Protein AF-A0A9Q0WJ00-F1 (afdb_monomer_lite)

Sequence (281 aa):
MWKLEAAERYDPWLVSTNNFAGRHVWKFDPDLGTPEERAEVEKAREKFSQSRSHVKGSSDVLKNVQSLNMIANWAEDPTQDAIKRHQATVPESLWVAEDGMKVKNWGSQLWDSVFVTQAIIASNLTDEYGSTLRIAFNFIKLSQIRKNPSGDFQSTYHKIYKGSWTVSVKDQGWQVSDCTAEALMMPADIVGDTIEMDQQLYEAVDFLLTLQSENGGFRYVECTASIIQALALFTHLHPEHRRKEIETSVAKATHYVENTQMADGSWYSVFPLTLNYVLKL

Structure (mmCIF, N/CA/C/O backbone):
data_AF-A0A9Q0WJ00-F1
#
_entry.id   AF-A0A9Q0WJ00-F1
#
loop_
_atom_site.group_PDB
_atom_site.id
_atom_site.type_symbol
_atom_site.label_atom_id
_atom_site.label_alt_id
_atom_site.label_comp_id
_atom_site.label_asym_id
_atom_site.label_entity_id
_atom_site.label_seq_id
_atom_site.pdbx_PDB_ins_code
_atom_site.Cartn_x
_atom_site.Cartn_y
_atom_site.Cartn_z
_atom_site.occupancy
_atom_site.B_iso_or_equiv
_atom_site.auth_seq_id
_atom_site.auth_comp_id
_atom_site.auth_asym_id
_atom_site.auth_atom_id
_atom_site.pdbx_PDB_model_num
ATOM 1 N N . MET A 1 1 ? 16.760 10.673 -27.844 1.00 79.38 1 MET A N 1
ATOM 2 C CA . MET A 1 1 ? 15.465 10.795 -27.133 1.00 79.38 1 MET A CA 1
ATOM 3 C C . MET A 1 1 ? 14.334 10.228 -27.992 1.00 79.38 1 MET A C 1
ATOM 5 O O . MET A 1 1 ? 14.553 9.973 -29.169 1.00 79.38 1 MET A O 1
ATOM 9 N N . TRP A 1 2 ? 13.155 9.950 -27.427 1.00 83.44 2 TRP A N 1
ATOM 10 C CA . TRP A 1 2 ? 12.033 9.376 -28.186 1.00 83.44 2 TRP A CA 1
ATOM 11 C C . TRP A 1 2 ? 11.129 10.478 -28.743 1.00 83.44 2 TRP A C 1
ATOM 13 O O . TRP A 1 2 ? 10.681 11.346 -28.000 1.00 83.44 2 TRP A O 1
ATOM 23 N N . LYS A 1 3 ? 10.842 10.421 -30.043 1.00 86.06 3 LYS A N 1
ATOM 24 C CA . LYS A 1 3 ? 9.912 11.306 -30.747 1.00 86.06 3 LYS A CA 1
ATOM 25 C C . LYS A 1 3 ? 8.620 10.556 -31.041 1.00 86.06 3 LYS A C 1
ATOM 27 O O . LYS A 1 3 ? 8.665 9.435 -31.548 1.00 86.06 3 LYS A O 1
ATOM 32 N N . LEU A 1 4 ? 7.479 11.171 -30.745 1.00 83.12 4 LEU A N 1
ATOM 33 C CA . LEU A 1 4 ? 6.183 10.638 -31.150 1.00 83.12 4 LEU A CA 1
ATOM 34 C C . LEU A 1 4 ? 5.949 10.968 -32.624 1.00 83.12 4 LEU A C 1
ATOM 36 O O . LEU A 1 4 ? 5.902 12.137 -32.999 1.00 83.12 4 LEU A O 1
ATOM 40 N N . GLU A 1 5 ? 5.784 9.947 -33.453 1.00 81.62 5 GLU A N 1
ATOM 41 C CA . GLU A 1 5 ? 5.409 10.105 -34.853 1.00 81.62 5 GLU A CA 1
ATOM 42 C C . GLU A 1 5 ? 4.027 9.500 -35.080 1.00 81.62 5 GLU A C 1
ATOM 44 O O . GLU A 1 5 ? 3.763 8.346 -34.730 1.00 81.62 5 GLU A O 1
ATOM 49 N N . ALA A 1 6 ? 3.121 10.286 -35.657 1.00 77.19 6 ALA A N 1
ATOM 50 C CA . ALA A 1 6 ? 1.877 9.746 -36.181 1.00 77.19 6 ALA A CA 1
ATOM 51 C C . ALA A 1 6 ? 2.204 8.902 -37.419 1.00 77.19 6 ALA A C 1
ATOM 53 O O . ALA A 1 6 ? 2.985 9.324 -38.270 1.00 77.19 6 ALA A O 1
ATOM 54 N N . ALA A 1 7 ? 1.647 7.694 -37.504 1.00 66.19 7 ALA A N 1
ATOM 55 C CA . ALA A 1 7 ? 1.872 6.830 -38.653 1.00 66.19 7 ALA A CA 1
ATOM 56 C C . ALA A 1 7 ? 1.326 7.491 -39.931 1.00 66.19 7 ALA A C 1
ATOM 58 O O . ALA A 1 7 ? 0.139 7.814 -40.015 1.00 66.19 7 ALA A O 1
ATOM 59 N N . GLU A 1 8 ? 2.186 7.667 -40.933 1.00 64.75 8 GLU A N 1
ATOM 60 C CA . GLU A 1 8 ? 1.782 8.084 -42.276 1.00 64.75 8 GLU A CA 1
ATOM 61 C C . GLU A 1 8 ? 1.466 6.862 -43.153 1.00 64.75 8 GLU A C 1
ATOM 63 O O . GLU A 1 8 ? 1.905 5.743 -42.893 1.00 64.75 8 GLU A O 1
ATOM 68 N N . ARG A 1 9 ? 0.651 7.072 -44.190 1.00 59.19 9 ARG A N 1
ATOM 69 C CA . ARG A 1 9 ? -0.106 6.043 -44.932 1.00 59.19 9 ARG A CA 1
ATOM 70 C C . ARG A 1 9 ? 0.716 5.052 -45.781 1.00 59.19 9 ARG A C 1
ATOM 72 O O . ARG A 1 9 ? 0.119 4.373 -46.610 1.00 59.19 9 ARG A O 1
ATOM 79 N N . TYR A 1 10 ? 2.040 4.977 -45.650 1.00 57.25 10 TYR A N 1
ATOM 80 C CA . TYR A 1 10 ? 2.882 4.314 -46.653 1.00 57.25 10 TYR A CA 1
ATOM 81 C C . TYR A 1 10 ? 3.869 3.298 -46.060 1.00 57.25 10 TYR A C 1
ATOM 83 O O . TYR A 1 10 ? 5.040 3.590 -45.846 1.00 57.25 10 TYR A O 1
ATOM 91 N N . ASP A 1 11 ? 3.384 2.071 -45.853 1.00 65.50 11 ASP A N 1
ATOM 92 C CA . ASP A 1 11 ? 4.209 0.860 -45.779 1.00 65.50 11 ASP A CA 1
ATOM 93 C C . ASP A 1 11 ? 3.487 -0.268 -46.552 1.00 65.50 11 ASP A C 1
ATOM 95 O O . ASP A 1 11 ? 2.317 -0.533 -46.258 1.00 65.50 11 ASP A O 1
ATOM 99 N N . PRO A 1 12 ? 4.129 -0.925 -47.539 1.00 69.31 12 PRO A N 1
ATOM 100 C CA . PRO A 1 12 ? 3.495 -1.954 -48.372 1.00 69.31 12 PRO A CA 1
ATOM 101 C C . PRO A 1 12 ? 3.000 -3.191 -47.609 1.00 69.31 12 PRO A C 1
ATOM 103 O O . PRO A 1 12 ? 2.203 -3.956 -48.149 1.00 69.31 12 PRO A O 1
ATOM 106 N N . TRP A 1 13 ? 3.475 -3.406 -46.380 1.00 70.81 13 TRP A N 1
ATOM 107 C CA . TRP A 1 13 ? 3.188 -4.588 -45.567 1.00 70.81 13 TRP A CA 1
ATOM 108 C C . TRP A 1 13 ? 2.230 -4.308 -44.405 1.00 70.81 13 TRP A C 1
ATOM 110 O O . TRP A 1 13 ? 1.894 -5.221 -43.649 1.00 70.81 13 TRP A O 1
ATOM 120 N N . LEU A 1 14 ? 1.764 -3.066 -44.250 1.00 65.31 14 LEU A N 1
ATOM 121 C CA . LEU A 1 14 ? 0.822 -2.686 -43.203 1.00 65.31 14 LEU A CA 1
ATOM 122 C C . LEU A 1 14 ? -0.601 -2.560 -43.768 1.00 65.31 14 LEU A C 1
ATOM 124 O O . LEU A 1 14 ? -0.868 -1.746 -44.648 1.00 65.31 14 LEU A O 1
ATOM 128 N N . VAL A 1 15 ? -1.557 -3.285 -43.169 1.00 67.00 15 VAL A N 1
ATOM 129 C CA . VAL A 1 15 ? -3.006 -3.139 -43.426 1.00 67.00 15 VAL A CA 1
ATOM 130 C C . VAL A 1 15 ? -3.744 -2.844 -42.112 1.00 67.00 15 VAL A C 1
ATOM 132 O O . VAL A 1 15 ? -3.467 -3.468 -41.090 1.00 67.00 15 VAL A O 1
ATOM 135 N N . SER A 1 16 ? -4.676 -1.886 -42.117 1.00 70.94 16 SER A N 1
ATOM 136 C CA . SER A 1 16 ? -5.565 -1.580 -40.983 1.00 70.94 16 SER A CA 1
ATOM 137 C C . SER A 1 16 ? -6.980 -1.263 -41.470 1.00 70.94 16 SER A C 1
ATOM 139 O O . SER A 1 16 ? -7.155 -0.611 -42.498 1.00 70.94 16 SER A O 1
ATOM 141 N N . THR A 1 17 ? -7.991 -1.660 -40.694 1.00 75.31 17 THR A N 1
ATOM 142 C CA . THR A 1 17 ? -9.414 -1.383 -40.955 1.00 75.31 17 THR A CA 1
ATOM 143 C C . THR A 1 17 ? -9.801 0.085 -40.761 1.00 75.31 17 THR A C 1
ATOM 145 O O . THR A 1 17 ? -10.827 0.512 -41.282 1.00 75.31 17 THR A O 1
ATOM 148 N N . ASN A 1 18 ? -8.987 0.872 -40.050 1.00 74.50 18 ASN A N 1
ATOM 149 C CA . ASN A 1 18 ? -9.232 2.295 -39.784 1.00 74.50 18 ASN A CA 1
ATOM 150 C C . ASN A 1 18 ? -8.204 3.228 -40.452 1.00 74.50 18 ASN A C 1
ATOM 152 O O . ASN A 1 18 ? -8.036 4.371 -40.027 1.00 74.50 18 ASN A O 1
ATOM 156 N N . ASN A 1 19 ? -7.486 2.737 -41.469 1.00 66.94 19 ASN A N 1
ATOM 157 C CA . ASN A 1 19 ? -6.453 3.491 -42.187 1.00 66.94 19 ASN A CA 1
ATOM 158 C C . ASN A 1 19 ? -5.359 4.074 -41.264 1.00 66.94 19 ASN A C 1
ATOM 160 O O . ASN A 1 19 ? -4.880 5.187 -41.474 1.00 66.94 19 ASN A O 1
ATOM 164 N N . PHE A 1 20 ? -5.011 3.331 -40.206 1.00 69.44 20 PHE A N 1
ATOM 165 C CA . PHE A 1 20 ? -4.034 3.704 -39.170 1.00 69.44 20 PHE A CA 1
ATOM 166 C C . PHE A 1 20 ? -4.360 4.991 -38.399 1.00 69.44 20 PHE A C 1
ATOM 168 O O . PHE A 1 20 ? -3.494 5.519 -37.699 1.00 69.44 20 PHE A O 1
ATOM 175 N N . ALA A 1 21 ? -5.603 5.476 -38.471 1.00 63.53 21 ALA A N 1
ATOM 176 C CA . ALA A 1 21 ? -6.042 6.627 -37.696 1.00 63.53 21 ALA A CA 1
ATOM 177 C C . ALA A 1 21 ? -5.812 6.377 -36.193 1.00 63.53 21 ALA A C 1
ATOM 179 O O . ALA A 1 21 ? -6.256 5.367 -35.642 1.00 63.53 21 ALA A O 1
ATOM 180 N N . GLY A 1 22 ? -5.079 7.288 -35.544 1.00 65.19 22 GLY A N 1
ATOM 181 C CA . GLY A 1 22 ? -4.729 7.214 -34.121 1.00 65.19 22 GLY A CA 1
ATOM 182 C C . GLY A 1 22 ? -3.505 6.354 -33.779 1.00 65.19 22 GLY A C 1
ATOM 183 O O . GLY A 1 22 ? -3.154 6.253 -32.603 1.00 65.19 22 GLY A O 1
ATOM 184 N N . ARG A 1 23 ? -2.828 5.744 -34.764 1.00 71.56 23 ARG A N 1
ATOM 185 C CA . ARG A 1 23 ? -1.601 4.979 -34.510 1.00 71.56 23 ARG A CA 1
ATOM 186 C C . ARG A 1 23 ? -0.413 5.928 -34.369 1.00 71.56 23 ARG A C 1
ATOM 188 O O . ARG A 1 23 ? 0.057 6.498 -35.350 1.00 71.56 23 ARG A O 1
ATOM 195 N N . HIS A 1 24 ? 0.093 6.049 -33.149 1.00 80.94 24 HIS A N 1
ATOM 196 C CA . HIS A 1 24 ? 1.334 6.756 -32.863 1.00 80.94 24 HIS A CA 1
ATOM 197 C C . HIS A 1 24 ? 2.457 5.757 -32.586 1.00 80.94 24 HIS A C 1
ATOM 199 O O . HIS A 1 24 ? 2.253 4.757 -31.896 1.00 80.94 24 HIS A O 1
ATOM 205 N N . VAL A 1 25 ? 3.640 6.021 -33.132 1.00 78.50 25 VAL A N 1
ATOM 206 C CA . VAL A 1 25 ? 4.844 5.219 -32.924 1.00 78.50 25 VAL A CA 1
ATOM 207 C C . VAL A 1 25 ? 5.909 6.120 -32.322 1.00 78.50 25 VAL A C 1
ATOM 209 O O . VAL A 1 25 ? 6.187 7.198 -32.839 1.00 78.50 25 VAL A O 1
ATOM 212 N N . TRP A 1 26 ? 6.516 5.681 -31.226 1.00 80.06 26 TRP A N 1
ATOM 213 C CA . TRP A 1 26 ? 7.699 6.337 -30.686 1.00 80.06 26 TRP A CA 1
ATOM 214 C C . TRP A 1 26 ? 8.924 5.874 -31.478 1.00 80.06 26 TRP A C 1
ATOM 216 O O . TRP A 1 26 ? 9.213 4.678 -31.513 1.00 80.06 26 TRP A O 1
ATOM 226 N N . LYS A 1 27 ? 9.649 6.803 -32.107 1.00 83.56 27 LYS A N 1
ATOM 227 C CA . LYS A 1 27 ? 10.945 6.531 -32.745 1.00 83.56 27 LYS A CA 1
ATOM 228 C C . LYS A 1 27 ? 12.070 7.125 -31.916 1.00 83.56 27 LYS A C 1
ATOM 230 O O . LYS A 1 27 ? 11.970 8.259 -31.451 1.00 83.56 27 LYS A O 1
ATOM 235 N N . PHE A 1 28 ? 13.129 6.352 -31.712 1.00 85.19 28 PHE A N 1
ATOM 236 C CA . PHE A 1 28 ? 14.324 6.853 -31.051 1.00 85.19 28 PHE A CA 1
ATOM 237 C C . PHE A 1 28 ? 15.159 7.658 -32.047 1.00 85.19 28 PHE A C 1
ATOM 239 O O . PHE A 1 28 ? 15.505 7.153 -33.111 1.00 85.19 28 PHE A O 1
ATOM 246 N N . ASP A 1 29 ? 15.485 8.891 -31.679 1.00 87.38 29 ASP A N 1
ATOM 247 C CA . ASP A 1 29 ? 16.364 9.788 -32.422 1.00 87.38 29 ASP A CA 1
ATOM 248 C C . ASP A 1 29 ? 17.482 10.257 -31.469 1.00 87.38 29 ASP A C 1
ATOM 250 O O . ASP A 1 29 ? 17.184 10.915 -30.462 1.00 87.38 29 ASP A O 1
ATOM 254 N N . PRO A 1 30 ? 18.752 9.874 -31.702 1.00 87.06 30 PRO A N 1
ATOM 255 C CA . PRO A 1 30 ? 19.861 10.210 -30.809 1.00 87.06 30 PRO A CA 1
ATOM 256 C C . PRO A 1 30 ? 20.153 11.717 -30.746 1.00 87.06 30 PRO A C 1
ATOM 258 O O . PRO A 1 30 ? 20.627 12.182 -29.710 1.00 87.06 30 PRO A O 1
ATOM 261 N N . ASP A 1 31 ? 19.808 12.473 -31.790 1.00 89.50 31 ASP A N 1
ATOM 262 C CA . ASP A 1 31 ? 20.130 13.897 -31.936 1.00 89.50 31 ASP A CA 1
ATOM 263 C C . ASP A 1 31 ? 18.963 14.816 -31.547 1.00 89.50 31 ASP A C 1
ATOM 265 O O . ASP A 1 31 ? 19.097 16.041 -31.527 1.00 89.50 31 ASP A O 1
ATOM 269 N N . LEU A 1 32 ? 17.818 14.234 -31.187 1.00 88.75 32 LEU A N 1
ATOM 270 C CA . LEU A 1 32 ? 16.634 14.970 -30.756 1.00 88.75 32 LEU A CA 1
ATOM 271 C C . LEU A 1 32 ? 16.913 15.816 -29.500 1.00 88.75 32 LEU A C 1
ATOM 273 O O . LEU A 1 32 ? 17.621 15.368 -28.593 1.00 88.75 32 LEU A O 1
ATOM 277 N N . GLY A 1 33 ? 16.312 17.012 -29.454 1.00 88.75 33 GLY A N 1
ATOM 278 C CA . GLY A 1 33 ? 16.358 17.996 -28.358 1.00 88.75 33 GLY A CA 1
ATOM 279 C C . GLY A 1 33 ? 17.640 18.824 -28.267 1.00 88.75 33 GLY A C 1
ATOM 280 O O . GLY A 1 33 ? 18.468 18.820 -29.181 1.00 88.75 33 GLY A O 1
ATOM 281 N N . THR A 1 34 ? 17.803 19.575 -27.180 1.00 93.00 34 THR A N 1
ATOM 282 C CA . THR A 1 34 ? 19.016 20.374 -26.942 1.00 93.00 34 THR A CA 1
ATOM 283 C C . THR A 1 34 ? 20.132 19.529 -26.308 1.00 93.00 34 THR A C 1
ATOM 285 O O . THR A 1 34 ? 19.866 18.462 -25.742 1.00 93.00 34 THR A O 1
ATOM 288 N N . PRO A 1 35 ? 21.408 19.955 -26.397 1.00 93.25 35 PRO A N 1
ATOM 289 C CA . PRO A 1 35 ? 22.502 19.300 -25.679 1.00 93.25 35 PRO A CA 1
ATOM 290 C C . PRO A 1 35 ? 22.243 19.172 -24.172 1.00 93.25 35 PRO A C 1
ATOM 292 O O . PRO A 1 35 ? 22.590 18.151 -23.581 1.00 93.25 35 PRO A O 1
ATOM 295 N N . GLU A 1 36 ? 21.604 20.173 -23.567 1.00 92.69 36 GLU A N 1
ATOM 296 C CA . GLU A 1 36 ? 21.242 20.188 -22.150 1.00 92.69 36 GLU A CA 1
ATOM 297 C C . GLU A 1 36 ? 20.196 19.113 -21.830 1.00 92.69 36 GLU A C 1
ATOM 299 O O . GLU A 1 36 ? 20.416 18.310 -20.927 1.00 92.69 36 GLU A O 1
ATOM 304 N N . GLU A 1 37 ? 19.113 19.019 -22.610 1.00 89.38 37 GLU A N 1
ATOM 305 C CA . GLU A 1 37 ? 18.076 17.990 -22.426 1.00 89.38 37 GLU A CA 1
ATOM 306 C C . GLU A 1 37 ? 18.651 16.574 -22.574 1.00 89.38 37 GLU A C 1
ATOM 308 O O . GLU A 1 37 ? 18.342 15.672 -21.791 1.00 89.38 37 GLU A O 1
ATOM 313 N N . ARG A 1 38 ? 19.545 16.366 -23.551 1.00 89.81 38 ARG A N 1
ATOM 314 C CA . ARG A 1 38 ? 20.243 15.082 -23.711 1.00 89.81 38 ARG A CA 1
ATOM 315 C C . ARG A 1 38 ? 21.137 14.766 -22.516 1.00 89.81 38 ARG A C 1
ATOM 317 O O . ARG A 1 38 ? 21.148 13.622 -22.067 1.00 89.81 38 ARG A O 1
ATOM 324 N N . ALA A 1 39 ? 21.855 15.755 -21.985 1.00 90.50 39 ALA A N 1
ATOM 325 C CA . ALA A 1 39 ? 22.681 15.575 -20.795 1.00 90.50 39 ALA A CA 1
ATOM 326 C C . ALA A 1 39 ? 21.835 15.227 -19.557 1.00 90.50 39 ALA A C 1
ATOM 328 O O . ALA A 1 39 ? 22.247 14.394 -18.750 1.00 90.50 39 ALA A O 1
ATOM 329 N N . GLU A 1 40 ? 20.637 15.801 -19.417 1.00 89.69 40 GLU A N 1
ATOM 330 C CA . GLU A 1 40 ? 19.703 15.445 -18.344 1.00 89.69 40 GLU A CA 1
ATOM 331 C C . GLU A 1 40 ? 19.181 14.010 -18.468 1.00 89.69 40 GLU A C 1
ATOM 333 O O . GLU A 1 40 ? 19.154 13.281 -17.471 1.00 89.69 40 GLU A O 1
ATOM 338 N N . VAL A 1 41 ? 18.818 13.573 -19.680 1.00 86.62 41 VAL A N 1
ATOM 339 C CA . VAL A 1 41 ? 18.412 12.182 -19.939 1.00 86.62 41 VAL A CA 1
ATOM 340 C C . VAL A 1 41 ? 19.540 11.215 -19.597 1.00 86.62 41 VAL A C 1
ATOM 342 O O . VAL A 1 41 ? 19.294 10.203 -18.938 1.00 86.62 41 VAL A O 1
ATOM 345 N N . GLU A 1 42 ? 20.774 11.533 -19.979 1.00 88.50 42 GLU A N 1
ATOM 346 C CA . GLU A 1 42 ? 21.904 10.641 -19.731 1.00 88.50 42 GLU A CA 1
ATOM 347 C C . GLU A 1 42 ? 22.284 10.585 -18.257 1.00 88.50 42 GLU A C 1
ATOM 349 O O . GLU A 1 42 ? 22.456 9.497 -17.708 1.00 88.50 42 GLU A O 1
ATOM 354 N N . LYS A 1 43 ? 22.219 11.722 -17.560 1.00 89.38 43 LYS A N 1
ATOM 355 C CA . LYS A 1 43 ? 22.316 11.767 -16.099 1.00 89.38 43 LYS A CA 1
ATOM 356 C C . LYS A 1 43 ? 21.232 10.919 -15.425 1.00 89.38 43 LYS A C 1
ATOM 358 O O . LYS A 1 43 ? 21.510 10.230 -14.442 1.00 89.38 43 LYS A O 1
ATOM 363 N N . ALA A 1 44 ? 19.995 10.945 -15.926 1.00 84.44 44 ALA A N 1
ATOM 364 C CA . ALA A 1 44 ? 18.912 10.117 -15.397 1.00 84.44 44 ALA A CA 1
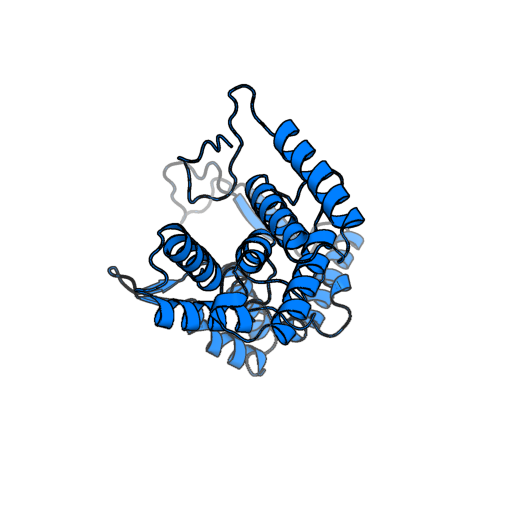ATOM 365 C C . ALA A 1 44 ? 19.153 8.617 -15.649 1.00 84.44 44 ALA A C 1
ATOM 367 O O . ALA A 1 44 ? 18.918 7.805 -14.750 1.00 84.44 44 ALA A O 1
ATOM 368 N N . ARG A 1 45 ? 19.664 8.243 -16.832 1.00 82.81 45 ARG A N 1
ATOM 369 C CA . ARG A 1 45 ? 20.023 6.854 -17.169 1.00 82.81 45 ARG A CA 1
ATOM 370 C C . ARG A 1 45 ? 21.176 6.341 -16.317 1.00 82.81 45 ARG A C 1
ATOM 372 O O . ARG A 1 45 ? 21.058 5.254 -15.761 1.00 82.81 45 ARG A O 1
ATOM 379 N N . GLU A 1 46 ? 22.242 7.121 -16.153 1.00 85.75 46 GLU A N 1
ATOM 380 C CA . GLU A 1 46 ? 23.372 6.778 -15.283 1.00 85.75 46 GLU A CA 1
ATOM 381 C C . GLU A 1 46 ? 22.916 6.582 -13.838 1.00 85.75 46 GLU A C 1
ATOM 383 O O . GLU A 1 46 ? 23.224 5.562 -13.218 1.00 85.75 46 GLU A O 1
ATOM 388 N N . LYS A 1 47 ? 22.107 7.513 -13.319 1.00 82.50 47 LYS A N 1
ATOM 389 C CA . LYS A 1 47 ? 21.546 7.419 -11.970 1.00 82.50 47 LYS A CA 1
ATOM 390 C C . LYS A 1 47 ? 20.692 6.165 -11.795 1.00 82.50 47 LYS A C 1
ATOM 392 O O . LYS A 1 47 ? 20.817 5.489 -10.773 1.00 82.50 47 LYS A O 1
ATOM 397 N N . PHE A 1 48 ? 19.849 5.834 -12.775 1.00 78.62 48 PHE A N 1
ATOM 398 C CA . PHE A 1 48 ? 19.074 4.593 -12.767 1.00 78.62 48 PHE A CA 1
ATOM 399 C C . PHE A 1 48 ? 19.990 3.362 -12.765 1.00 78.62 48 PHE A C 1
ATOM 401 O O . PHE A 1 48 ? 19.833 2.502 -11.902 1.00 78.62 48 PHE A O 1
ATOM 408 N N . SER A 1 49 ? 20.977 3.293 -13.663 1.00 79.06 49 SER A N 1
ATOM 409 C CA . SER A 1 49 ? 21.923 2.172 -13.751 1.00 79.06 49 SER A CA 1
ATOM 410 C C . SER A 1 49 ? 22.719 1.959 -12.463 1.00 79.06 49 SER A C 1
ATOM 412 O O . SER A 1 49 ? 22.867 0.823 -12.026 1.00 79.06 49 SER A O 1
ATOM 414 N N . GLN A 1 50 ? 23.155 3.036 -11.806 1.00 80.31 50 GLN A N 1
ATOM 415 C CA . GLN A 1 50 ? 23.855 2.959 -10.522 1.00 80.31 50 GLN A CA 1
ATOM 416 C C . GLN A 1 50 ? 22.926 2.551 -9.370 1.00 80.31 50 GLN A C 1
ATOM 418 O O . GLN A 1 50 ? 23.337 1.821 -8.475 1.00 80.31 50 GLN A O 1
ATOM 423 N N . SER A 1 51 ? 21.667 3.001 -9.376 1.00 72.38 51 SER A N 1
ATOM 424 C CA . SER A 1 51 ? 20.751 2.815 -8.239 1.00 72.38 51 SER A CA 1
ATOM 425 C C . SER A 1 51 ? 19.957 1.506 -8.289 1.00 72.38 51 SER A C 1
ATOM 427 O O . SER A 1 51 ? 19.564 0.988 -7.241 1.00 72.38 51 SER A O 1
ATOM 429 N N . ARG A 1 52 ? 19.712 0.949 -9.484 1.00 71.25 52 ARG A N 1
ATOM 430 C CA . ARG A 1 52 ? 18.793 -0.191 -9.693 1.00 71.25 52 ARG A CA 1
ATOM 431 C C . ARG A 1 52 ? 19.231 -1.501 -9.030 1.00 71.25 52 ARG A C 1
ATOM 433 O O . ARG A 1 52 ? 18.413 -2.402 -8.888 1.00 71.25 52 ARG A O 1
ATOM 440 N N . SER A 1 53 ? 20.504 -1.624 -8.651 1.00 66.25 53 SER A N 1
ATOM 441 C CA . SER A 1 53 ? 21.055 -2.780 -7.928 1.00 66.25 53 SER A CA 1
ATOM 442 C C . SER A 1 53 ? 20.973 -2.630 -6.401 1.00 66.25 53 SER A C 1
ATOM 444 O O . SER A 1 53 ? 20.964 -3.634 -5.686 1.00 66.25 53 SER A O 1
ATOM 446 N N . HIS A 1 54 ? 20.908 -1.390 -5.902 1.00 61.84 54 HIS A N 1
ATOM 447 C CA . HIS A 1 54 ? 20.862 -1.049 -4.475 1.00 61.84 54 HIS A CA 1
ATOM 448 C C . HIS A 1 54 ? 19.437 -0.894 -3.948 1.00 61.84 54 HIS A C 1
ATOM 450 O O . HIS A 1 54 ? 19.169 -1.155 -2.775 1.00 61.84 54 HIS A O 1
ATOM 456 N N . VAL A 1 55 ? 18.514 -0.498 -4.818 1.00 59.38 55 VAL A N 1
ATOM 457 C CA . VAL A 1 55 ? 17.083 -0.532 -4.544 1.00 59.38 55 VAL A CA 1
ATOM 458 C C . VAL A 1 55 ? 16.574 -1.889 -5.010 1.00 59.38 55 VAL A C 1
ATOM 460 O O . VAL A 1 55 ? 16.708 -2.217 -6.188 1.00 59.38 55 VAL A O 1
ATOM 463 N N . LYS A 1 56 ? 15.994 -2.694 -4.105 1.00 54.38 56 LYS A N 1
ATOM 464 C CA . LYS A 1 56 ? 15.264 -3.898 -4.527 1.00 54.38 56 LYS A CA 1
ATOM 465 C C . LYS A 1 56 ? 14.224 -3.451 -5.554 1.00 54.38 56 LYS A C 1
ATOM 467 O O . LYS A 1 56 ? 13.328 -2.680 -5.215 1.00 54.38 56 LYS A O 1
ATOM 472 N N . GLY A 1 57 ? 14.355 -3.911 -6.797 1.00 51.47 57 GLY A N 1
ATOM 473 C CA . GLY A 1 57 ? 13.264 -3.800 -7.753 1.00 51.47 57 GLY A CA 1
ATOM 474 C C . GLY A 1 57 ? 12.056 -4.456 -7.106 1.00 51.47 57 GLY A C 1
ATOM 475 O O . GLY A 1 57 ? 12.139 -5.619 -6.719 1.00 51.47 57 GLY A O 1
ATOM 476 N N . SER A 1 58 ? 10.987 -3.691 -6.906 1.00 48.59 58 SER A N 1
ATOM 477 C CA . SER A 1 58 ? 9.739 -4.253 -6.411 1.00 48.59 58 SER A CA 1
ATOM 478 C C . SER A 1 58 ? 9.373 -5.447 -7.288 1.00 48.59 58 SER A C 1
ATOM 480 O O . SER A 1 58 ? 9.391 -5.320 -8.516 1.00 48.59 58 SER A O 1
ATOM 482 N N . SER A 1 59 ? 9.044 -6.581 -6.669 1.00 43.34 59 SER A N 1
ATOM 483 C CA . SER A 1 59 ? 8.515 -7.760 -7.366 1.00 43.34 59 SER A CA 1
ATOM 484 C C . SER A 1 59 ? 7.273 -7.439 -8.207 1.00 43.34 59 SER A C 1
ATOM 486 O O . SER A 1 59 ? 6.935 -8.214 -9.090 1.00 43.34 59 SER A O 1
ATOM 488 N N . ASP A 1 60 ? 6.624 -6.288 -7.975 1.00 46.03 60 ASP A N 1
ATOM 489 C CA . ASP A 1 60 ? 5.349 -5.911 -8.589 1.00 46.03 60 ASP A CA 1
ATOM 490 C C . ASP A 1 60 ? 5.271 -4.438 -9.053 1.00 46.03 60 ASP A C 1
ATOM 492 O O . ASP A 1 60 ? 4.171 -3.941 -9.309 1.00 46.03 60 ASP A O 1
ATOM 496 N N . VAL A 1 61 ? 6.379 -3.689 -9.197 1.00 47.12 61 VAL A N 1
ATOM 497 C CA . VAL A 1 61 ? 6.286 -2.434 -9.978 1.00 47.12 61 VAL A CA 1
ATOM 498 C C . VAL A 1 61 ? 5.977 -2.876 -11.399 1.00 47.12 61 VAL A C 1
ATOM 500 O O . VAL A 1 61 ? 6.870 -3.431 -12.035 1.00 47.12 61 VAL A O 1
ATOM 503 N N . LEU A 1 62 ? 4.707 -2.678 -11.808 1.00 53.91 62 LEU A N 1
ATOM 504 C CA . LEU A 1 62 ? 4.084 -2.977 -13.107 1.00 53.91 62 LEU A CA 1
ATOM 505 C C . LEU A 1 62 ? 4.862 -4.058 -13.846 1.00 53.91 62 LEU A C 1
ATOM 507 O O . LEU A 1 62 ? 5.867 -3.673 -14.406 1.00 53.91 62 LEU A O 1
ATOM 511 N N . LYS A 1 63 ? 4.436 -5.327 -13.933 1.00 55.88 63 LYS A N 1
ATOM 512 C CA . LYS A 1 63 ? 5.017 -6.394 -14.804 1.00 55.88 63 LYS A CA 1
ATOM 513 C C . LYS A 1 63 ? 6.036 -5.920 -15.870 1.00 55.88 63 LYS A C 1
ATOM 515 O O . LYS A 1 63 ? 7.137 -6.458 -15.985 1.00 55.88 63 LYS A O 1
ATOM 520 N N . ASN A 1 64 ? 5.649 -4.917 -16.662 1.00 56.91 64 ASN A N 1
ATOM 521 C CA . ASN A 1 64 ? 6.483 -4.150 -17.587 1.00 56.91 64 ASN A CA 1
ATOM 522 C C . ASN A 1 64 ? 7.816 -3.633 -17.006 1.00 56.91 64 ASN A C 1
ATOM 524 O O . ASN A 1 64 ? 8.846 -3.923 -17.585 1.00 56.91 64 ASN A O 1
ATOM 528 N N . VAL A 1 65 ? 7.857 -2.900 -15.896 1.00 67.50 65 VAL A N 1
ATOM 529 C CA . VAL A 1 65 ? 9.083 -2.388 -15.268 1.00 67.50 65 VAL A CA 1
ATOM 530 C C . VAL A 1 65 ? 9.965 -3.513 -14.732 1.00 67.50 65 VAL A C 1
ATOM 532 O O . VAL A 1 65 ? 11.165 -3.459 -14.972 1.00 67.50 65 VAL A O 1
ATOM 535 N N . GLN A 1 66 ? 9.428 -4.555 -14.085 1.00 71.75 66 GLN A N 1
ATOM 536 C CA . GLN A 1 66 ? 10.252 -5.702 -13.661 1.00 71.75 66 GLN A CA 1
ATOM 537 C C . GLN A 1 66 ? 10.864 -6.430 -14.869 1.00 71.75 66 GLN A C 1
ATOM 539 O O . GLN A 1 66 ? 12.064 -6.708 -14.884 1.00 71.75 66 GLN A O 1
ATOM 544 N N . SER A 1 67 ? 10.063 -6.680 -15.909 1.00 78.12 67 SER A N 1
ATOM 545 C CA . SER A 1 67 ? 10.524 -7.322 -17.148 1.00 78.12 67 SER A CA 1
ATOM 546 C C . SER A 1 67 ? 11.543 -6.452 -17.890 1.00 78.12 67 SER A C 1
ATOM 548 O O . SER A 1 67 ? 12.573 -6.950 -18.335 1.00 78.12 67 SER A O 1
ATOM 550 N N . LEU A 1 68 ? 11.297 -5.142 -17.985 1.00 82.56 68 LEU A N 1
ATOM 551 C CA . LEU A 1 68 ? 12.214 -4.177 -18.592 1.00 82.56 68 LEU A CA 1
ATOM 552 C C . LEU A 1 68 ? 13.503 -4.044 -17.783 1.00 82.56 68 LEU A C 1
ATOM 554 O O . LEU A 1 68 ? 14.564 -3.940 -18.381 1.00 82.56 68 LEU A O 1
ATOM 558 N N . ASN A 1 69 ? 13.442 -4.092 -16.450 1.00 82.12 69 ASN A N 1
ATOM 559 C CA . ASN A 1 69 ? 14.628 -4.071 -15.597 1.00 82.12 69 ASN A CA 1
ATOM 560 C C . ASN A 1 69 ? 15.451 -5.354 -15.778 1.00 82.12 69 ASN A C 1
ATOM 562 O O . ASN A 1 69 ? 16.668 -5.285 -15.921 1.00 82.12 69 ASN A O 1
ATOM 566 N N . MET A 1 70 ? 14.803 -6.520 -15.869 1.00 85.50 70 MET A N 1
ATOM 567 C CA . MET A 1 70 ? 15.484 -7.773 -16.204 1.00 85.50 70 MET A CA 1
ATOM 568 C C . MET A 1 70 ? 16.180 -7.682 -17.572 1.00 85.50 70 MET A C 1
ATOM 570 O O . MET A 1 70 ? 17.355 -8.026 -17.676 1.00 85.50 70 MET A O 1
ATOM 574 N N . ILE A 1 71 ? 15.494 -7.166 -18.600 1.00 87.88 71 ILE A N 1
ATOM 575 C CA . ILE A 1 71 ? 16.065 -6.964 -19.943 1.00 87.88 71 ILE A CA 1
ATOM 576 C C . ILE A 1 71 ? 17.208 -5.941 -19.915 1.00 87.88 71 ILE A C 1
ATOM 578 O O . ILE A 1 71 ? 18.231 -6.166 -20.551 1.00 87.88 71 ILE A O 1
ATOM 582 N N . ALA A 1 72 ? 17.071 -4.842 -19.169 1.00 87.12 72 ALA A N 1
ATOM 583 C CA . ALA A 1 72 ? 18.094 -3.804 -19.054 1.00 87.12 72 ALA A CA 1
ATOM 584 C C . ALA A 1 72 ? 19.369 -4.334 -18.389 1.00 87.12 72 ALA A C 1
ATOM 586 O O . ALA A 1 72 ? 20.462 -4.106 -18.898 1.00 87.12 72 ALA A O 1
ATOM 587 N N . ASN A 1 73 ? 19.233 -5.095 -17.298 1.00 86.19 73 ASN A N 1
ATOM 588 C CA . ASN A 1 73 ? 20.367 -5.786 -16.692 1.00 86.19 73 ASN A CA 1
ATOM 589 C C . ASN A 1 73 ? 20.981 -6.784 -17.688 1.00 86.19 73 ASN A C 1
ATOM 591 O O . ASN A 1 73 ? 22.198 -6.849 -17.820 1.00 86.19 73 ASN A O 1
ATOM 595 N N . TRP A 1 74 ? 20.162 -7.522 -18.441 1.00 88.94 74 TRP A N 1
ATOM 596 C CA . TRP A 1 74 ? 20.669 -8.546 -19.356 1.00 88.94 74 TRP A CA 1
ATOM 597 C C . TRP A 1 74 ? 21.441 -7.925 -20.523 1.00 88.94 74 TRP A C 1
ATOM 599 O O . TRP A 1 74 ? 22.472 -8.453 -20.928 1.00 88.94 74 TRP A O 1
ATOM 609 N N . ALA A 1 75 ? 20.957 -6.789 -21.029 1.00 89.62 75 ALA A N 1
ATOM 610 C CA . ALA A 1 75 ? 21.594 -6.034 -22.099 1.00 89.62 75 ALA A CA 1
ATOM 611 C C . ALA A 1 75 ? 22.935 -5.412 -21.677 1.00 89.62 75 ALA A C 1
ATOM 613 O O . ALA A 1 75 ? 23.784 -5.188 -22.535 1.00 89.62 75 ALA A O 1
ATOM 614 N N . GLU A 1 76 ? 23.123 -5.124 -20.384 1.00 87.19 76 GLU A N 1
ATOM 615 C CA . GLU A 1 76 ? 24.384 -4.601 -19.845 1.00 87.19 76 GLU A CA 1
ATOM 616 C C . GLU A 1 76 ? 25.408 -5.714 -19.598 1.00 87.19 76 GLU A C 1
ATOM 618 O O . GLU A 1 76 ? 26.530 -5.643 -20.092 1.00 87.19 76 GLU A O 1
ATOM 623 N N . ASP A 1 77 ? 25.011 -6.755 -18.866 1.00 86.19 77 ASP A N 1
ATOM 624 C CA . ASP A 1 77 ? 25.810 -7.961 -18.653 1.00 86.19 77 ASP A CA 1
ATOM 625 C C . ASP A 1 77 ? 24.869 -9.144 -18.363 1.00 86.19 77 ASP A C 1
ATOM 627 O O . ASP A 1 77 ? 24.200 -9.160 -17.323 1.00 86.19 77 ASP A O 1
ATOM 631 N N . PRO A 1 78 ? 24.799 -10.163 -19.237 1.00 88.44 78 PRO A N 1
ATOM 632 C CA . PRO A 1 78 ? 23.927 -11.315 -19.035 1.00 88.44 78 PRO A CA 1
ATOM 633 C C . PRO A 1 78 ? 24.443 -12.298 -17.970 1.00 88.44 78 PRO A C 1
ATOM 635 O O . PRO A 1 78 ? 23.702 -13.198 -17.572 1.00 88.44 78 PRO A O 1
ATOM 638 N N . THR A 1 79 ? 25.694 -12.165 -17.515 1.00 88.62 79 THR A N 1
ATOM 639 C CA . THR A 1 79 ? 26.340 -13.090 -16.566 1.00 88.62 79 THR A CA 1
ATOM 640 C C . THR A 1 79 ? 26.238 -12.652 -15.105 1.00 88.62 79 THR A C 1
ATOM 642 O O . THR A 1 79 ? 26.463 -13.463 -14.201 1.00 88.62 79 THR A O 1
ATOM 645 N N . GLN A 1 80 ? 25.847 -11.399 -14.860 1.00 86.06 80 GLN A N 1
ATOM 646 C CA . GLN A 1 80 ? 25.740 -10.839 -13.517 1.00 86.06 80 GLN A CA 1
ATOM 647 C C . GLN A 1 80 ? 24.676 -11.537 -12.654 1.00 86.06 80 GLN A C 1
ATOM 649 O O . GLN A 1 80 ? 23.617 -11.971 -13.119 1.00 86.06 80 GLN A O 1
ATOM 654 N N . ASP A 1 81 ? 24.901 -11.556 -11.339 1.00 87.75 81 ASP A N 1
ATOM 655 C CA . ASP A 1 81 ? 23.990 -12.197 -10.384 1.00 87.75 81 ASP A CA 1
ATOM 656 C C . ASP A 1 81 ? 22.595 -11.552 -10.328 1.00 87.75 81 ASP A C 1
ATOM 658 O O . ASP A 1 81 ? 21.629 -12.213 -9.938 1.00 87.75 81 ASP A O 1
ATOM 662 N N . ALA A 1 82 ? 22.452 -10.290 -10.749 1.00 82.81 82 ALA A N 1
ATOM 663 C CA . ALA A 1 82 ? 21.151 -9.629 -10.841 1.00 82.81 82 ALA A CA 1
ATOM 664 C C . ALA A 1 82 ? 20.184 -10.379 -11.776 1.00 82.81 82 ALA A C 1
ATOM 666 O O . ALA A 1 82 ? 18.993 -10.466 -11.477 1.00 82.81 82 ALA A O 1
ATOM 667 N N . ILE A 1 83 ? 20.687 -11.002 -12.851 1.00 85.50 83 ILE A N 1
ATOM 668 C CA . ILE A 1 83 ? 19.862 -11.802 -13.769 1.00 85.50 83 ILE A CA 1
ATOM 669 C C . ILE A 1 83 ? 19.355 -13.071 -13.109 1.00 85.50 83 ILE A C 1
ATOM 671 O O . ILE A 1 83 ? 18.170 -13.377 -13.223 1.00 85.50 83 ILE A O 1
ATOM 675 N N . LYS A 1 84 ? 20.206 -13.764 -12.348 1.00 85.81 84 LYS A N 1
ATOM 676 C CA . LYS A 1 84 ? 19.795 -14.956 -11.593 1.00 85.81 84 LYS A CA 1
ATOM 677 C C . LYS A 1 84 ? 18.686 -14.617 -10.594 1.00 85.81 84 LYS A C 1
ATOM 679 O O . LYS A 1 84 ? 17.725 -15.369 -10.462 1.00 85.81 84 LYS A O 1
ATOM 684 N N . ARG A 1 85 ? 18.787 -13.458 -9.928 1.00 84.69 85 ARG A N 1
ATOM 685 C CA . ARG A 1 85 ? 17.751 -12.959 -9.007 1.00 84.69 85 ARG A CA 1
ATOM 686 C C . ARG A 1 85 ? 16.445 -12.651 -9.739 1.00 84.69 85 ARG A C 1
ATOM 688 O O . ARG A 1 85 ? 15.398 -13.105 -9.298 1.00 84.69 85 ARG A O 1
ATOM 695 N N . HIS A 1 86 ? 16.497 -11.952 -10.875 1.00 84.25 86 HIS A N 1
ATOM 696 C CA . HIS A 1 86 ? 15.303 -11.688 -11.683 1.00 84.25 86 HIS A CA 1
ATOM 697 C C . HIS A 1 86 ? 14.636 -12.976 -12.180 1.00 84.25 86 HIS A C 1
ATOM 699 O O . HIS A 1 86 ? 13.427 -13.129 -12.029 1.00 84.25 86 HIS A O 1
ATOM 705 N N . GLN A 1 87 ? 15.411 -13.929 -12.703 1.00 84.44 87 GLN A N 1
ATOM 706 C CA . GLN A 1 87 ? 14.897 -15.226 -13.150 1.00 84.44 87 GLN A CA 1
ATOM 707 C C . GLN A 1 87 ? 14.194 -15.991 -12.022 1.00 84.44 87 GLN A C 1
ATOM 709 O O . GLN A 1 87 ? 13.123 -16.550 -12.247 1.00 84.44 87 GLN A O 1
ATOM 714 N N . ALA A 1 88 ? 14.747 -15.962 -10.805 1.00 86.06 88 ALA A N 1
ATOM 715 C CA . ALA A 1 88 ? 14.137 -16.601 -9.641 1.00 86.06 88 ALA A CA 1
ATOM 716 C C . ALA A 1 88 ? 12.773 -15.994 -9.256 1.00 86.06 88 ALA A C 1
ATOM 718 O O . ALA A 1 88 ? 11.933 -16.712 -8.725 1.00 86.06 88 ALA A O 1
ATOM 719 N N . THR A 1 89 ? 12.529 -14.715 -9.568 1.00 82.12 89 THR A N 1
ATOM 720 C CA . THR A 1 89 ? 11.245 -14.032 -9.297 1.00 82.12 89 THR A CA 1
ATOM 721 C C . THR A 1 89 ? 10.189 -14.231 -10.389 1.00 82.12 89 THR A C 1
ATOM 723 O O . THR A 1 89 ? 9.019 -13.932 -10.171 1.00 82.12 89 THR A O 1
ATOM 726 N N . VAL A 1 90 ? 10.544 -14.761 -11.570 1.00 84.06 90 VAL A N 1
ATOM 727 C CA . VAL A 1 90 ? 9.580 -14.949 -12.676 1.00 84.06 90 VAL A CA 1
ATOM 728 C C . VAL A 1 90 ? 8.357 -15.779 -12.257 1.00 84.06 90 VAL A C 1
ATOM 730 O O . VAL A 1 90 ? 7.241 -15.339 -12.550 1.00 84.06 90 VAL A O 1
ATOM 733 N N . PRO A 1 91 ? 8.498 -16.919 -11.546 1.00 86.75 91 PRO A N 1
ATOM 734 C CA . PRO A 1 91 ? 7.346 -17.701 -11.100 1.00 86.75 91 PRO A CA 1
ATOM 735 C C . PRO A 1 91 ? 6.378 -16.933 -10.194 1.00 86.75 91 PRO A C 1
ATOM 737 O O . PRO A 1 91 ? 5.189 -17.231 -10.206 1.00 86.75 91 PRO A O 1
ATOM 740 N N . GLU A 1 92 ? 6.843 -15.923 -9.452 1.00 81.75 92 GLU A N 1
ATOM 741 C CA . GLU A 1 92 ? 5.995 -15.122 -8.556 1.00 81.75 92 GLU A CA 1
ATOM 742 C C . GLU A 1 92 ? 4.932 -14.334 -9.336 1.00 81.75 92 GLU A C 1
ATOM 744 O O . GLU A 1 92 ? 3.798 -14.172 -8.871 1.00 81.75 92 GLU A O 1
ATOM 749 N N . SER A 1 93 ? 5.273 -13.919 -10.561 1.00 80.62 93 SER A N 1
ATOM 750 C CA . SER A 1 93 ? 4.371 -13.227 -11.485 1.00 80.62 93 SER A CA 1
ATOM 751 C C . SER A 1 93 ? 3.402 -14.167 -12.211 1.00 80.62 93 SER A C 1
ATOM 753 O O . SER A 1 93 ? 2.420 -13.704 -12.786 1.00 80.62 93 SER A O 1
ATOM 755 N N . LEU A 1 94 ? 3.632 -15.483 -12.186 1.00 87.56 94 LEU A N 1
ATOM 756 C CA . LEU A 1 94 ? 2.799 -16.461 -12.882 1.00 87.56 94 LEU A CA 1
ATOM 757 C C . LEU A 1 94 ? 1.671 -16.969 -11.976 1.00 87.56 94 LEU A C 1
ATOM 759 O O . LEU A 1 94 ? 1.821 -17.118 -10.764 1.00 87.56 94 LEU A O 1
ATOM 763 N N . TRP A 1 95 ? 0.509 -17.226 -12.569 1.00 88.81 95 TRP A N 1
ATOM 764 C CA . TRP A 1 95 ? -0.653 -17.790 -11.890 1.00 88.81 95 TRP A CA 1
ATOM 765 C C . TRP A 1 95 ? -1.358 -18.790 -12.788 1.00 88.81 95 TRP A C 1
ATOM 767 O O . TRP A 1 95 ? -1.678 -18.471 -13.930 1.00 88.81 95 TRP A O 1
ATOM 777 N N . VAL A 1 96 ? -1.622 -19.988 -12.277 1.00 92.62 96 VAL A N 1
ATOM 778 C CA . VAL A 1 96 ? -2.419 -20.985 -12.993 1.00 92.62 96 VAL A CA 1
ATOM 779 C C . VAL A 1 96 ? -3.882 -20.766 -12.626 1.00 92.62 96 VAL A C 1
ATOM 781 O O . VAL A 1 96 ? -4.304 -21.095 -11.521 1.00 92.62 96 VAL A O 1
ATOM 784 N N . ALA A 1 97 ? -4.634 -20.164 -13.543 1.00 90.69 97 ALA A N 1
ATOM 785 C CA . ALA A 1 97 ? -6.081 -20.038 -13.451 1.00 90.69 97 ALA A CA 1
ATOM 786 C C . ALA A 1 97 ? -6.773 -21.242 -14.112 1.00 90.69 97 ALA A C 1
ATOM 788 O O . ALA A 1 97 ? -6.132 -22.078 -14.751 1.00 90.69 97 ALA A O 1
ATOM 789 N N . GLU A 1 98 ? -8.097 -21.310 -13.976 1.00 93.44 98 GLU A N 1
ATOM 790 C CA . GLU A 1 98 ? -8.947 -22.336 -14.599 1.00 93.44 98 GLU A CA 1
ATOM 791 C C . GLU A 1 98 ? -8.792 -22.426 -16.128 1.00 93.44 98 GLU A C 1
ATOM 793 O O . GLU A 1 98 ? -8.920 -23.503 -16.705 1.00 93.44 98 GLU A O 1
ATOM 798 N N . ASP A 1 99 ? -8.458 -21.311 -16.778 1.00 93.56 99 ASP A N 1
ATOM 799 C CA . ASP A 1 99 ? -8.242 -21.169 -18.220 1.00 93.56 99 ASP A CA 1
ATOM 800 C C . ASP A 1 99 ? -6.752 -21.156 -18.607 1.00 93.56 99 ASP A C 1
ATOM 802 O O . ASP A 1 99 ? -6.387 -20.806 -19.731 1.00 93.56 99 ASP A O 1
ATOM 806 N N . GLY A 1 100 ? -5.879 -21.565 -17.685 1.00 93.19 100 GLY A N 1
ATOM 807 C CA . GLY A 1 100 ? -4.454 -21.746 -17.921 1.00 93.19 100 GLY A CA 1
ATOM 808 C C . GLY A 1 100 ? -3.568 -20.707 -17.240 1.00 93.19 100 GLY A C 1
ATOM 809 O O . GLY A 1 100 ? -3.964 -19.971 -16.336 1.00 93.19 100 GLY A O 1
ATOM 810 N N . MET A 1 101 ? -2.299 -20.697 -17.644 1.00 94.19 101 MET A N 1
ATOM 811 C CA . MET A 1 101 ? -1.281 -19.869 -17.008 1.00 94.19 101 MET A CA 1
ATOM 812 C C . MET A 1 101 ? -1.368 -18.413 -17.474 1.00 94.19 101 MET A C 1
ATOM 814 O O . MET A 1 101 ? -1.295 -18.112 -18.664 1.00 94.19 101 MET A O 1
ATOM 818 N N . LYS A 1 102 ? -1.461 -17.505 -16.506 1.00 88.06 102 LYS A N 1
ATOM 819 C CA . LYS A 1 102 ? -1.536 -16.055 -16.670 1.00 88.06 102 LYS A CA 1
ATOM 820 C C . LYS A 1 102 ? -0.343 -15.384 -16.005 1.00 88.06 102 LYS A C 1
ATOM 822 O O . LYS A 1 102 ? 0.253 -15.924 -15.078 1.00 88.06 102 LYS A O 1
ATOM 827 N N . VAL A 1 103 ? -0.030 -14.175 -16.460 1.00 84.94 103 VAL A N 1
ATOM 828 C CA . VAL A 1 103 ? 0.892 -13.276 -15.757 1.00 84.94 103 VAL A CA 1
ATOM 829 C C . VAL A 1 103 ? 0.053 -12.290 -14.951 1.00 84.94 103 VAL A C 1
ATOM 831 O O . VAL A 1 103 ? -0.732 -11.541 -15.533 1.00 84.94 103 VAL A O 1
ATOM 834 N N . LYS A 1 104 ? 0.203 -12.300 -13.629 1.00 80.06 104 LYS A N 1
ATOM 835 C CA . LYS A 1 104 ? -0.412 -11.337 -12.713 1.00 80.06 104 LYS A CA 1
ATOM 836 C C . LYS A 1 104 ? 0.255 -9.970 -12.875 1.00 80.06 104 LYS A C 1
ATOM 838 O O . LYS A 1 104 ? 1.452 -9.885 -13.140 1.00 80.06 104 LYS A O 1
ATOM 843 N N . ASN A 1 105 ? -0.522 -8.901 -12.702 1.00 71.81 105 ASN A N 1
ATOM 844 C CA . ASN A 1 105 ? 0.025 -7.541 -12.638 1.00 71.81 105 ASN A CA 1
ATOM 845 C C . ASN A 1 105 ? 0.619 -7.231 -11.260 1.00 71.81 105 ASN A C 1
ATOM 847 O O . ASN A 1 105 ? 1.686 -6.630 -11.193 1.00 71.81 105 ASN A O 1
ATOM 851 N N . TRP A 1 106 ? -0.074 -7.651 -10.202 1.00 71.81 106 TRP A N 1
ATOM 852 C CA . TRP A 1 106 ? 0.378 -7.618 -8.815 1.00 71.81 106 TRP A CA 1
ATOM 853 C C . TRP A 1 106 ? -0.255 -8.783 -8.048 1.00 71.81 106 TRP A C 1
ATOM 855 O O . TRP A 1 106 ? -1.316 -9.286 -8.435 1.00 71.81 106 TRP A O 1
ATOM 865 N N . GLY A 1 107 ? 0.380 -9.213 -6.960 1.00 81.69 107 GLY A N 1
ATOM 866 C CA . GLY A 1 107 ? -0.301 -9.978 -5.914 1.00 81.69 107 GLY A CA 1
ATOM 867 C C . GLY A 1 107 ? -1.190 -9.094 -5.021 1.00 81.69 107 GLY A C 1
ATOM 868 O O . GLY A 1 107 ? -0.986 -7.885 -4.940 1.00 81.69 107 GLY A O 1
ATOM 869 N N . SER A 1 108 ? -2.174 -9.691 -4.348 1.00 90.00 108 SER A N 1
ATOM 870 C CA . SER A 1 108 ? -3.090 -9.028 -3.397 1.00 90.00 108 SER A CA 1
ATOM 871 C C . SER A 1 108 ? -3.080 -9.685 -2.011 1.00 90.00 108 SER A C 1
ATOM 873 O O . SER A 1 108 ? -4.014 -9.529 -1.236 1.00 90.00 108 SER A O 1
ATOM 875 N N . GLN A 1 109 ? -2.027 -10.442 -1.683 1.00 92.88 109 GLN A N 1
ATOM 876 C CA . GLN A 1 109 ? -1.981 -11.324 -0.515 1.00 92.88 109 GLN A CA 1
ATOM 877 C C . GLN A 1 109 ? -2.275 -10.589 0.794 1.00 92.88 109 GLN A C 1
ATOM 879 O O . GLN A 1 109 ? -3.096 -11.071 1.572 1.00 92.88 109 GLN A O 1
ATOM 884 N N . LEU A 1 110 ? -1.628 -9.448 1.056 1.00 93.25 110 LEU A N 1
ATOM 885 C CA . LEU A 1 110 ? -1.912 -8.669 2.257 1.00 93.25 110 LEU A CA 1
ATOM 886 C C . LEU A 1 110 ? -3.307 -8.060 2.203 1.00 93.25 110 LEU A C 1
ATOM 888 O O . LEU A 1 110 ? -4.048 -8.210 3.168 1.00 93.25 110 LEU A O 1
ATOM 892 N N . TRP A 1 111 ? -3.655 -7.409 1.095 1.00 92.56 111 TRP A N 1
ATOM 893 C CA . TRP A 1 111 ? -4.954 -6.762 0.922 1.00 92.56 111 TRP A CA 1
ATOM 894 C C . TRP A 1 111 ? -6.117 -7.719 1.215 1.00 92.56 111 TRP A C 1
ATOM 896 O O . TRP A 1 111 ? -6.958 -7.441 2.070 1.00 92.56 111 TRP A O 1
ATOM 906 N N . ASP A 1 112 ? -6.097 -8.896 0.589 1.00 94.50 112 ASP A N 1
ATOM 907 C CA . ASP A 1 112 ? -7.119 -9.924 0.765 1.00 94.50 112 ASP A CA 1
ATOM 908 C C . ASP A 1 112 ? -7.082 -10.505 2.183 1.00 94.50 112 ASP A C 1
ATOM 910 O O . ASP A 1 112 ? -8.129 -10.696 2.800 1.00 94.50 112 ASP A O 1
ATOM 914 N N . SER A 1 113 ? -5.888 -10.750 2.739 1.00 94.44 113 SER A N 1
ATOM 915 C CA . SER A 1 113 ? -5.757 -11.285 4.101 1.00 94.44 113 SER A CA 1
ATOM 916 C C . SER A 1 113 ? -6.327 -10.328 5.142 1.00 94.44 113 SER A C 1
ATOM 918 O O . SER A 1 113 ? -7.038 -10.767 6.043 1.00 94.44 113 SER A O 1
ATOM 920 N N . VAL A 1 114 ? -6.046 -9.029 5.024 1.00 93.94 114 VAL A N 1
ATOM 921 C CA . VAL A 1 114 ? -6.546 -8.008 5.948 1.00 93.94 114 VAL A CA 1
ATOM 922 C C . VAL A 1 114 ? -8.066 -7.921 5.861 1.00 93.94 114 VAL A C 1
ATOM 924 O O . VAL A 1 114 ? -8.732 -8.087 6.883 1.00 93.94 114 VAL A O 1
ATOM 927 N N . PHE A 1 115 ? -8.635 -7.769 4.660 1.00 94.25 115 PHE A N 1
ATOM 928 C CA . PHE A 1 115 ? -10.087 -7.642 4.525 1.00 94.25 115 PHE A CA 1
ATOM 929 C C . PHE A 1 115 ? -10.854 -8.902 4.911 1.00 94.25 115 PHE A C 1
ATOM 931 O O . PHE A 1 115 ? -11.885 -8.798 5.571 1.00 94.25 115 PHE A O 1
ATOM 938 N N . VAL A 1 116 ? -10.357 -10.094 4.572 1.00 94.25 116 VAL A N 1
ATOM 939 C CA . VAL A 1 116 ? -10.984 -11.346 5.023 1.00 94.25 116 VAL A CA 1
ATOM 940 C C . VAL A 1 116 ? -10.937 -11.451 6.548 1.00 94.25 116 VAL A C 1
ATOM 942 O O . VAL A 1 116 ? -11.929 -11.839 7.163 1.00 94.25 116 VAL A O 1
ATOM 945 N N . THR A 1 117 ? -9.825 -11.061 7.177 1.00 92.88 117 THR A N 1
ATOM 946 C CA . THR A 1 117 ? -9.706 -11.091 8.642 1.00 92.88 117 THR A CA 1
ATOM 947 C C . THR A 1 117 ? -10.689 -10.116 9.293 1.00 92.88 117 THR A C 1
ATOM 949 O O . THR A 1 117 ? -11.426 -10.513 10.196 1.00 92.88 117 THR A O 1
ATOM 952 N N . GLN A 1 118 ? -10.766 -8.874 8.801 1.00 92.38 118 GLN A N 1
ATOM 953 C CA . GLN A 1 118 ? -11.751 -7.895 9.267 1.00 92.38 118 GLN A CA 1
ATOM 954 C C . GLN A 1 118 ? -13.191 -8.398 9.065 1.00 92.38 118 GLN A C 1
ATOM 956 O O . GLN A 1 118 ? -14.008 -8.283 9.976 1.00 92.38 118 GLN A O 1
ATOM 961 N N . ALA A 1 119 ? -13.501 -9.016 7.920 1.00 94.31 119 ALA A N 1
ATOM 962 C CA . ALA A 1 119 ? -14.834 -9.540 7.623 1.00 94.31 119 ALA A CA 1
ATOM 963 C C . ALA A 1 119 ? -15.252 -10.679 8.570 1.00 94.31 119 ALA A C 1
ATOM 965 O O . ALA A 1 119 ? -16.393 -10.700 9.034 1.00 94.31 119 ALA A O 1
ATOM 966 N N . ILE A 1 120 ? -14.340 -11.602 8.897 1.00 93.50 120 ILE A N 1
ATOM 967 C CA . ILE A 1 120 ? -14.597 -12.687 9.861 1.00 93.50 120 ILE A CA 1
ATOM 968 C C . ILE A 1 120 ? -14.880 -12.113 11.257 1.00 93.50 120 ILE A C 1
ATOM 970 O O . ILE A 1 120 ? -15.845 -12.526 11.904 1.00 93.50 120 ILE A O 1
ATOM 974 N N . ILE A 1 121 ? -14.075 -11.140 11.702 1.00 90.69 121 ILE A N 1
ATOM 975 C CA . ILE A 1 121 ? -14.248 -10.473 13.003 1.00 90.69 121 ILE A CA 1
ATOM 976 C C . ILE A 1 121 ? -15.583 -9.721 13.043 1.00 90.69 121 ILE A C 1
ATOM 978 O O . ILE A 1 121 ? -16.364 -9.902 13.976 1.00 90.69 121 ILE A O 1
ATOM 982 N N . ALA A 1 122 ? -15.886 -8.934 12.008 1.00 91.88 122 ALA A N 1
ATOM 983 C CA . ALA A 1 122 ? -17.133 -8.177 11.897 1.00 91.88 122 ALA A CA 1
ATOM 984 C C . ALA A 1 122 ? -18.377 -9.080 11.828 1.00 91.88 122 ALA A C 1
ATOM 986 O O . ALA A 1 122 ? -19.456 -8.679 12.259 1.00 91.88 122 ALA A O 1
ATOM 987 N N . SER A 1 123 ? -18.225 -10.312 11.333 1.00 95.44 123 SER A N 1
ATOM 988 C CA . SER A 1 123 ? -19.294 -11.319 11.282 1.00 95.44 123 SER A CA 1
ATOM 989 C C . SER A 1 123 ? -19.465 -12.100 12.591 1.00 95.44 123 SER A C 1
ATOM 991 O O . SER A 1 123 ? -20.292 -13.006 12.650 1.00 95.44 123 SER A O 1
ATOM 993 N N . ASN A 1 124 ? -18.702 -11.767 13.640 1.00 93.38 124 ASN A N 1
ATOM 994 C CA . ASN A 1 124 ? -18.716 -12.445 14.937 1.00 93.38 124 ASN A CA 1
ATOM 995 C C . ASN A 1 124 ? -18.409 -13.956 14.847 1.00 93.38 124 ASN A C 1
ATOM 997 O O . ASN A 1 124 ? -18.971 -14.764 15.583 1.00 93.38 124 ASN A O 1
ATOM 1001 N N . LEU A 1 125 ? -17.510 -14.337 13.932 1.00 93.94 125 LEU A N 1
ATOM 1002 C CA . LEU A 1 125 ? -17.094 -15.728 13.707 1.00 93.94 125 LEU A CA 1
ATOM 1003 C C . LEU A 1 125 ? -15.721 -16.044 14.333 1.00 93.94 125 LEU A C 1
ATOM 1005 O O . LEU A 1 125 ? -15.075 -17.033 13.988 1.00 93.94 125 LEU A O 1
ATOM 1009 N N . THR A 1 126 ? -15.253 -15.208 15.262 1.00 90.12 126 THR A N 1
ATOM 1010 C CA . THR A 1 126 ? -13.921 -15.333 15.876 1.00 90.12 126 THR A CA 1
ATOM 1011 C C . THR A 1 126 ? -13.718 -16.669 16.593 1.00 90.12 126 THR A C 1
ATOM 1013 O O . THR A 1 126 ? -12.644 -17.258 16.471 1.00 90.12 126 THR A O 1
ATOM 1016 N N . ASP A 1 127 ? -14.745 -17.186 17.271 1.00 89.81 127 ASP A N 1
ATOM 1017 C CA . ASP A 1 127 ? -14.669 -18.468 17.984 1.00 89.81 127 ASP A CA 1
ATOM 1018 C C . ASP A 1 127 ? -14.541 -19.663 17.025 1.00 89.81 127 ASP A C 1
ATOM 1020 O O . ASP A 1 127 ? -13.843 -20.632 17.322 1.00 89.81 127 ASP A O 1
ATOM 1024 N N . GLU A 1 128 ? -15.172 -19.584 15.849 1.00 94.56 128 GLU A N 1
ATOM 1025 C CA . GLU A 1 128 ? -15.132 -20.638 14.828 1.00 94.56 128 GLU A CA 1
ATOM 1026 C C . GLU A 1 128 ? -13.804 -20.626 14.055 1.00 94.56 128 GLU A C 1
ATOM 1028 O O . GLU A 1 128 ? -13.228 -21.678 13.778 1.00 94.56 128 GLU A O 1
ATOM 1033 N N . TYR A 1 129 ? -13.277 -19.435 13.752 1.00 92.31 129 TYR A N 1
ATOM 1034 C CA . TYR A 1 129 ? -12.089 -19.260 12.909 1.00 92.31 129 TYR A CA 1
ATOM 1035 C C . TYR A 1 129 ? -10.828 -18.866 13.686 1.00 92.31 129 TYR A C 1
ATOM 1037 O O . TYR A 1 129 ? -9.842 -18.459 13.071 1.00 92.31 129 TYR A O 1
ATOM 1045 N N . GLY A 1 130 ? -10.796 -19.011 15.014 1.00 88.38 130 GLY A N 1
ATOM 1046 C CA . GLY A 1 130 ? -9.698 -18.520 15.859 1.00 88.38 130 GLY A CA 1
ATOM 1047 C C . GLY A 1 130 ? -8.295 -18.969 15.421 1.00 88.38 130 GLY A C 1
ATOM 1048 O O . GLY A 1 130 ? -7.358 -18.169 15.401 1.00 88.38 130 GLY A O 1
ATOM 1049 N N . SER A 1 131 ? -8.125 -20.225 14.984 1.00 90.50 131 SER A N 1
ATOM 1050 C CA . SER A 1 131 ? -6.838 -20.709 14.455 1.00 90.50 131 SER A CA 1
ATOM 1051 C C . SER A 1 131 ? -6.451 -20.054 13.129 1.00 90.50 131 SER A C 1
ATOM 1053 O O . SER A 1 131 ? -5.280 -19.736 12.923 1.00 90.50 131 SER A O 1
ATOM 1055 N N . THR A 1 132 ? -7.425 -19.844 12.243 1.00 92.31 132 THR A N 1
ATOM 1056 C CA . THR A 1 132 ? -7.239 -19.185 10.944 1.00 92.31 132 THR A CA 1
ATOM 1057 C C . THR A 1 132 ? -6.892 -17.717 11.141 1.00 92.31 132 THR A C 1
ATOM 1059 O O . THR A 1 132 ? -5.924 -17.237 10.554 1.00 92.31 132 THR A O 1
ATOM 1062 N N . LEU A 1 133 ? -7.611 -17.034 12.036 1.00 90.75 133 LEU A N 1
ATOM 1063 C CA . LEU A 1 133 ? -7.328 -15.658 12.424 1.00 90.75 133 LEU A CA 1
ATOM 1064 C C . LEU A 1 133 ? -5.896 -15.540 12.943 1.00 90.75 133 LEU A C 1
ATOM 1066 O O . LEU A 1 133 ? -5.133 -14.739 12.418 1.00 90.75 133 LEU A O 1
ATOM 1070 N N . ARG A 1 134 ? -5.461 -16.396 13.877 1.00 87.88 134 ARG A N 1
ATOM 1071 C CA . ARG A 1 134 ? -4.080 -16.358 14.392 1.00 87.88 134 ARG A CA 1
ATOM 1072 C C . ARG A 1 134 ? -3.020 -16.478 13.289 1.00 87.88 134 ARG A C 1
ATOM 1074 O O . ARG A 1 134 ? -1.999 -15.795 13.349 1.00 87.88 134 ARG A O 1
ATOM 1081 N N . ILE A 1 135 ? -3.249 -17.321 12.279 1.00 90.75 135 ILE A N 1
ATOM 1082 C CA . ILE A 1 135 ? -2.350 -17.446 11.119 1.00 90.75 135 ILE A CA 1
ATOM 1083 C C . ILE A 1 135 ? -2.363 -16.159 10.284 1.00 90.75 135 ILE A C 1
ATOM 1085 O O . ILE A 1 135 ? -1.292 -15.655 9.944 1.00 90.75 135 ILE A O 1
ATOM 1089 N N . ALA A 1 136 ? -3.546 -15.616 9.989 1.00 91.44 136 ALA A N 1
ATOM 1090 C CA . ALA A 1 136 ? -3.700 -14.389 9.212 1.00 91.44 136 ALA A CA 1
ATOM 1091 C C . ALA A 1 136 ? -3.041 -13.187 9.906 1.00 91.44 136 ALA A C 1
ATOM 1093 O O . ALA A 1 136 ? -2.242 -12.483 9.292 1.00 91.44 136 ALA A O 1
ATOM 1094 N N . PHE A 1 137 ? -3.271 -13.008 11.208 1.00 88.81 137 PHE A N 1
ATOM 1095 C CA . PHE A 1 137 ? -2.607 -11.973 11.997 1.00 88.81 137 PHE A CA 1
ATOM 1096 C C . PHE A 1 137 ? -1.087 -12.130 12.002 1.00 88.81 137 PHE A C 1
ATOM 1098 O O . PHE A 1 137 ? -0.371 -11.146 11.822 1.00 88.81 137 PHE A O 1
ATOM 1105 N N . ASN A 1 138 ? -0.570 -13.352 12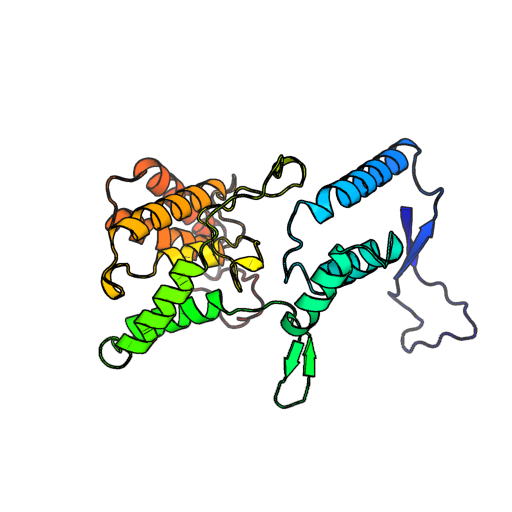.169 1.00 88.81 138 ASN A N 1
ATOM 1106 C CA . ASN A 1 138 ? 0.871 -13.586 12.112 1.00 88.81 138 ASN A CA 1
ATOM 1107 C C . ASN A 1 138 ? 1.444 -13.238 10.727 1.00 88.81 138 ASN A C 1
ATOM 1109 O O . ASN A 1 138 ? 2.506 -12.624 10.633 1.00 88.81 138 ASN A O 1
ATOM 1113 N N . PHE A 1 139 ? 0.731 -13.574 9.649 1.00 92.25 139 PHE A N 1
ATOM 1114 C CA . PHE A 1 139 ? 1.107 -13.168 8.297 1.00 92.25 139 PHE A CA 1
ATOM 1115 C C . PHE A 1 139 ? 1.125 -11.640 8.139 1.00 92.25 139 PHE A C 1
ATOM 1117 O O . PHE A 1 139 ? 2.115 -11.099 7.641 1.00 92.25 139 PHE A O 1
ATOM 1124 N N . ILE A 1 140 ? 0.090 -10.935 8.608 1.00 91.75 140 ILE A N 1
ATOM 1125 C CA . ILE A 1 140 ? 0.006 -9.467 8.561 1.00 91.75 140 ILE A CA 1
ATOM 1126 C C . ILE A 1 140 ? 1.165 -8.848 9.355 1.00 91.75 140 ILE A C 1
ATOM 1128 O O . ILE A 1 140 ? 1.913 -8.042 8.799 1.00 91.75 140 ILE A O 1
ATOM 1132 N N . LYS A 1 141 ? 1.401 -9.292 10.598 1.00 89.12 141 LYS A N 1
ATOM 1133 C CA . LYS A 1 141 ? 2.521 -8.851 11.451 1.00 89.12 141 LYS A CA 1
ATOM 1134 C C . LYS A 1 141 ? 3.872 -9.018 10.746 1.00 89.12 141 LYS A C 1
ATOM 1136 O O . LYS A 1 141 ? 4.661 -8.079 10.652 1.00 89.12 141 LYS A O 1
ATOM 1141 N N . LEU A 1 142 ? 4.148 -10.205 10.203 1.00 89.81 142 LEU A N 1
ATOM 1142 C CA . LEU A 1 142 ? 5.419 -10.494 9.525 1.00 89.81 142 LEU A CA 1
ATOM 1143 C C . LEU A 1 142 ? 5.589 -9.729 8.205 1.00 89.81 142 LEU A C 1
ATOM 1145 O O . LEU A 1 142 ? 6.726 -9.485 7.780 1.00 89.81 142 LEU A O 1
ATOM 1149 N N . SER A 1 143 ? 4.479 -9.326 7.585 1.00 92.25 143 SER A N 1
ATOM 1150 C CA . SER A 1 143 ? 4.458 -8.599 6.316 1.00 92.25 143 SER A CA 1
ATOM 1151 C C . SER A 1 143 ? 4.784 -7.109 6.444 1.00 92.25 143 SER A C 1
ATOM 1153 O O . SER A 1 143 ? 5.033 -6.465 5.426 1.00 92.25 143 SER A O 1
ATOM 1155 N N . GLN A 1 144 ? 4.856 -6.556 7.661 1.00 93.12 144 GLN A N 1
ATOM 1156 C CA . GLN A 1 144 ? 5.230 -5.154 7.837 1.00 93.12 144 GLN A CA 1
ATOM 1157 C C . GLN A 1 144 ? 6.666 -4.896 7.361 1.00 93.12 144 GLN A C 1
ATOM 1159 O O . GLN A 1 144 ? 7.611 -5.648 7.663 1.00 93.12 144 GLN A O 1
ATOM 1164 N N . ILE A 1 145 ? 6.874 -3.781 6.663 1.00 91.81 145 ILE A N 1
ATOM 1165 C CA . ILE A 1 145 ? 8.209 -3.335 6.286 1.00 91.81 145 ILE A CA 1
ATOM 1166 C C . ILE A 1 145 ? 8.915 -2.743 7.511 1.00 91.81 145 ILE A C 1
ATOM 1168 O O . ILE A 1 145 ? 8.562 -1.688 8.030 1.00 91.81 145 ILE A O 1
ATOM 1172 N N . ARG A 1 146 ? 9.970 -3.422 7.974 1.00 90.62 146 ARG A N 1
ATOM 1173 C CA . ARG A 1 146 ? 10.679 -3.080 9.225 1.00 90.62 146 ARG A CA 1
ATOM 1174 C C . ARG A 1 146 ? 11.903 -2.174 9.029 1.00 90.62 146 ARG A C 1
ATOM 1176 O O . ARG A 1 146 ? 12.528 -1.767 10.006 1.00 90.62 146 ARG A O 1
ATOM 1183 N N . LYS A 1 147 ? 12.301 -1.896 7.783 1.00 88.19 147 LYS A N 1
ATOM 1184 C CA . LYS A 1 147 ? 13.509 -1.124 7.443 1.00 88.19 147 LYS A CA 1
ATOM 1185 C C . LYS A 1 147 ? 13.258 -0.288 6.192 1.00 88.19 147 LYS A C 1
ATOM 1187 O O . LYS A 1 147 ? 12.627 -0.779 5.267 1.00 88.19 147 LYS A O 1
ATOM 1192 N N . ASN A 1 148 ? 13.782 0.934 6.168 1.00 85.06 148 ASN A N 1
ATOM 1193 C CA . ASN A 1 148 ? 13.888 1.738 4.947 1.00 85.06 148 ASN A CA 1
ATOM 1194 C C . ASN A 1 148 ? 14.941 1.128 3.995 1.00 85.06 148 ASN A C 1
ATOM 1196 O O . ASN A 1 148 ? 15.763 0.323 4.456 1.00 85.06 148 ASN A O 1
ATOM 1200 N N . PRO A 1 149 ? 14.962 1.508 2.701 1.00 76.81 149 PRO A N 1
ATOM 1201 C CA . PRO A 1 149 ? 16.045 1.099 1.819 1.00 76.81 149 PRO A CA 1
ATOM 1202 C C . PRO A 1 149 ? 17.380 1.630 2.343 1.00 76.81 149 PRO A C 1
ATOM 1204 O O . PRO A 1 149 ? 17.447 2.684 2.979 1.00 76.81 149 PRO A O 1
ATOM 1207 N N . SER A 1 150 ? 18.452 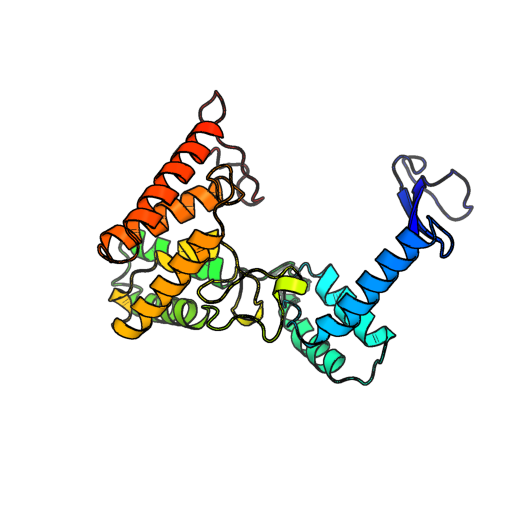0.893 2.075 1.00 74.44 150 SER A N 1
ATOM 1208 C CA . SER A 1 150 ? 19.810 1.338 2.385 1.00 74.44 150 SER A CA 1
ATOM 1209 C C . SER A 1 150 ? 20.238 2.504 1.489 1.00 74.44 150 SER A C 1
ATOM 1211 O O . SER A 1 150 ? 19.855 2.558 0.323 1.00 74.44 150 SER A O 1
ATOM 1213 N N . GLY A 1 151 ? 21.113 3.371 2.003 1.00 77.38 151 GLY A N 1
ATOM 1214 C CA . GLY A 1 151 ? 21.687 4.489 1.248 1.00 77.38 151 GLY A CA 1
ATOM 1215 C C . GLY A 1 151 ? 20.767 5.710 1.154 1.00 77.38 151 GLY A C 1
ATOM 1216 O O . GLY A 1 151 ? 19.796 5.832 1.900 1.00 77.38 151 GLY A O 1
ATOM 1217 N N . ASP A 1 152 ? 21.088 6.629 0.241 1.00 76.81 152 ASP A N 1
ATOM 1218 C CA . ASP A 1 152 ? 20.282 7.826 -0.027 1.00 76.81 152 ASP A CA 1
ATOM 1219 C C . ASP A 1 152 ? 19.096 7.495 -0.946 1.00 76.81 152 ASP A C 1
ATOM 1221 O O . ASP A 1 152 ? 19.077 7.787 -2.145 1.00 76.81 152 ASP A O 1
ATOM 1225 N N . PHE A 1 153 ? 18.086 6.850 -0.371 1.00 72.50 153 PHE A N 1
ATOM 1226 C CA . PHE A 1 153 ? 16.891 6.463 -1.109 1.00 72.50 153 PHE A CA 1
ATOM 1227 C C . PHE A 1 153 ? 16.010 7.650 -1.517 1.00 72.50 153 PHE A C 1
ATOM 1229 O O . PHE A 1 153 ? 15.289 7.557 -2.514 1.00 72.50 153 PHE A O 1
ATOM 1236 N N . GLN A 1 154 ? 16.097 8.780 -0.810 1.00 75.75 154 GLN A N 1
ATOM 1237 C CA . GLN A 1 154 ? 15.354 9.994 -1.155 1.00 75.75 154 GLN A CA 1
ATOM 1238 C C . GLN A 1 154 ? 15.803 10.545 -2.507 1.00 75.75 154 GLN A C 1
ATOM 1240 O O . GLN A 1 154 ? 14.963 10.929 -3.323 1.00 75.75 154 GLN A O 1
ATOM 1245 N N . SER A 1 155 ? 17.108 10.488 -2.803 1.00 75.31 155 SER A N 1
ATOM 1246 C CA . SER A 1 155 ? 17.621 10.856 -4.125 1.00 75.31 155 SER A CA 1
ATOM 1247 C C . SER A 1 155 ? 17.012 10.015 -5.250 1.00 75.31 155 SER A C 1
ATOM 1249 O O . SER A 1 155 ? 16.879 10.499 -6.370 1.00 75.31 155 SER A O 1
ATOM 1251 N N . THR A 1 156 ? 16.581 8.785 -4.968 1.00 69.00 156 THR A N 1
ATOM 1252 C CA . THR A 1 156 ? 15.923 7.885 -5.931 1.00 69.00 156 THR A CA 1
ATOM 1253 C C . THR A 1 156 ? 14.397 8.010 -5.933 1.00 69.00 156 THR A C 1
ATOM 1255 O O . THR A 1 156 ? 13.712 7.126 -6.439 1.00 69.00 156 THR A O 1
ATOM 1258 N N . TYR A 1 157 ? 13.861 9.099 -5.370 1.00 72.75 157 TYR A N 1
ATOM 1259 C CA . TYR A 1 157 ? 12.428 9.396 -5.266 1.00 72.75 157 TYR A CA 1
ATOM 1260 C C . TYR A 1 157 ? 11.623 8.400 -4.415 1.00 72.75 157 TYR A C 1
ATOM 1262 O O . TYR A 1 157 ? 10.392 8.433 -4.426 1.00 72.75 157 TYR A O 1
ATOM 1270 N N . HIS A 1 158 ? 12.294 7.546 -3.636 1.00 70.62 158 HIS A N 1
ATOM 1271 C CA . HIS A 1 158 ? 11.621 6.704 -2.655 1.00 70.62 158 HIS A CA 1
ATOM 1272 C C . HIS A 1 158 ? 11.287 7.529 -1.412 1.00 70.62 158 HIS A C 1
ATOM 1274 O O . HIS A 1 158 ? 12.112 8.290 -0.901 1.00 70.62 158 HIS A O 1
ATOM 1280 N N . LYS A 1 159 ? 10.066 7.357 -0.902 1.00 71.62 159 LYS A N 1
ATOM 1281 C CA . LYS A 1 159 ? 9.667 7.886 0.407 1.00 71.62 159 LYS A CA 1
ATOM 1282 C C . LYS A 1 159 ? 10.025 6.897 1.517 1.00 71.62 159 LYS A C 1
ATOM 1284 O O . LYS A 1 159 ? 10.246 5.717 1.249 1.00 71.62 159 LYS A O 1
ATOM 1289 N N . ILE A 1 160 ? 10.040 7.387 2.758 1.00 78.06 160 ILE A N 1
ATOM 1290 C CA . ILE A 1 160 ? 10.096 6.545 3.962 1.00 78.06 160 ILE A CA 1
ATOM 1291 C C . ILE A 1 160 ? 8.983 5.497 3.870 1.00 78.06 160 ILE A C 1
ATOM 1293 O O . ILE A 1 160 ? 7.863 5.825 3.481 1.00 78.06 160 ILE A O 1
ATOM 1297 N N . TYR A 1 161 ? 9.302 4.251 4.210 1.00 81.31 161 TYR A N 1
ATOM 1298 C CA . TYR A 1 161 ? 8.334 3.154 4.223 1.00 81.31 161 TYR A CA 1
ATOM 1299 C C . TYR A 1 161 ? 8.508 2.178 5.383 1.00 81.31 161 TYR A C 1
ATOM 1301 O O . TYR A 1 161 ? 7.757 1.209 5.493 1.00 81.31 161 TYR A O 1
ATOM 1309 N N . LYS A 1 162 ? 9.480 2.400 6.274 1.00 91.25 162 LYS A N 1
ATOM 1310 C CA . LYS A 1 162 ? 9.511 1.704 7.563 1.00 91.25 162 LYS A CA 1
ATOM 1311 C C . LYS A 1 162 ? 8.175 1.934 8.281 1.00 91.25 162 LYS A C 1
ATOM 1313 O O . LYS A 1 162 ? 7.737 3.073 8.375 1.00 91.25 162 LYS A O 1
ATOM 1318 N N . GLY A 1 163 ? 7.567 0.859 8.770 1.00 92.38 163 GLY A N 1
ATOM 1319 C CA . GLY A 1 163 ? 6.257 0.874 9.421 1.00 92.38 163 GLY A CA 1
ATOM 1320 C C . GLY A 1 163 ? 5.082 0.650 8.470 1.00 92.38 163 GLY A C 1
ATOM 1321 O O . GLY A 1 163 ? 3.981 0.362 8.924 1.00 92.38 163 GLY A O 1
ATOM 1322 N N . SER A 1 164 ? 5.306 0.725 7.157 1.00 93.75 164 SER A N 1
ATOM 1323 C CA . SER A 1 164 ? 4.246 0.527 6.170 1.00 93.75 164 SER A CA 1
ATOM 1324 C C . SER A 1 164 ? 4.028 -0.939 5.806 1.00 93.75 164 SER A C 1
ATOM 1326 O O . SER A 1 164 ? 4.862 -1.816 6.065 1.00 93.75 164 SER A O 1
ATOM 1328 N N . TRP A 1 165 ? 2.908 -1.164 5.136 1.00 93.94 165 TRP A N 1
ATOM 1329 C CA . TRP A 1 165 ? 2.554 -2.401 4.467 1.00 93.94 165 TRP A CA 1
ATOM 1330 C C . TRP A 1 165 ? 2.398 -2.192 2.957 1.00 93.94 165 TRP A C 1
ATOM 1332 O O . TRP A 1 165 ? 2.130 -1.088 2.475 1.00 93.94 165 TRP A O 1
ATOM 1342 N N . THR A 1 166 ? 2.580 -3.280 2.214 1.00 90.62 166 THR A N 1
ATOM 1343 C CA . THR A 1 166 ? 2.433 -3.360 0.753 1.00 90.62 166 THR A CA 1
ATOM 1344 C C . THR A 1 166 ? 1.074 -3.952 0.378 1.00 90.62 166 THR A C 1
ATOM 1346 O O . THR A 1 166 ? 0.437 -4.567 1.219 1.00 90.62 166 THR A O 1
ATOM 1349 N N . VAL A 1 167 ? 0.658 -3.903 -0.890 1.00 88.75 167 VAL A N 1
ATOM 1350 C CA . VAL A 1 167 ? -0.570 -4.610 -1.327 1.00 88.75 167 VAL A CA 1
ATOM 1351 C C . VAL A 1 167 ? -0.421 -6.141 -1.300 1.00 88.75 167 VAL A C 1
ATOM 1353 O O . VAL A 1 167 ? -1.373 -6.861 -0.999 1.00 88.75 167 VAL A O 1
ATOM 1356 N N . SER A 1 168 ? 0.787 -6.641 -1.586 1.00 88.06 168 SER A N 1
ATOM 1357 C CA . SER A 1 168 ? 1.069 -8.073 -1.737 1.00 88.06 168 SER A CA 1
ATOM 1358 C C . SER A 1 168 ? 1.821 -8.653 -0.533 1.00 88.06 168 SER A C 1
ATOM 1360 O O . SER A 1 168 ? 1.213 -9.008 0.469 1.00 88.06 168 SER A O 1
ATOM 1362 N N . VAL A 1 169 ? 3.144 -8.747 -0.611 1.00 86.81 169 VAL A N 1
ATOM 1363 C CA . VAL A 1 169 ? 4.046 -9.284 0.401 1.00 86.81 169 VAL A CA 1
ATOM 1364 C C . VAL A 1 169 ? 5.171 -8.294 0.663 1.00 86.81 169 VAL A C 1
ATOM 1366 O O . VAL A 1 169 ? 5.570 -7.526 -0.209 1.00 86.81 169 VAL A O 1
ATOM 1369 N N . LYS A 1 170 ? 5.761 -8.371 1.854 1.00 86.50 170 LYS A N 1
ATOM 1370 C CA . LYS A 1 170 ? 6.851 -7.493 2.299 1.00 86.50 170 LYS A CA 1
ATOM 1371 C C . LYS A 1 170 ? 7.994 -7.313 1.296 1.00 86.50 170 LYS A C 1
ATOM 1373 O O . LYS A 1 170 ? 8.5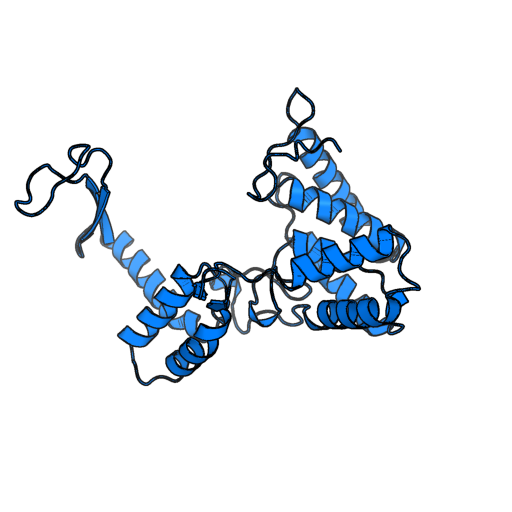48 -6.219 1.202 1.00 86.50 170 LYS A O 1
ATOM 1378 N N . ASP A 1 171 ? 8.373 -8.373 0.581 1.00 81.31 171 ASP A N 1
ATOM 1379 C CA . ASP A 1 171 ? 9.482 -8.331 -0.379 1.00 81.31 171 ASP A CA 1
ATOM 1380 C C . ASP A 1 171 ? 9.195 -7.460 -1.610 1.00 81.31 171 ASP A C 1
ATOM 1382 O O . ASP A 1 171 ? 10.146 -6.970 -2.223 1.00 81.31 171 ASP A O 1
ATOM 1386 N N . GLN A 1 172 ? 7.920 -7.157 -1.891 1.00 76.56 172 GLN A N 1
ATOM 1387 C CA . GLN A 1 172 ? 7.518 -6.148 -2.871 1.00 76.56 172 GLN A CA 1
ATOM 1388 C C . GLN A 1 172 ? 8.084 -4.769 -2.522 1.00 76.56 172 GLN A C 1
ATOM 1390 O O . GLN A 1 172 ? 8.383 -3.987 -3.426 1.00 76.56 172 GLN A O 1
ATOM 1395 N N . GLY A 1 173 ? 8.219 -4.452 -1.230 1.00 76.75 173 GLY A N 1
ATOM 1396 C CA . GLY A 1 173 ? 8.866 -3.232 -0.746 1.00 76.75 173 GLY A CA 1
ATOM 1397 C C . GLY A 1 173 ? 8.194 -1.918 -1.160 1.00 76.75 173 GLY A C 1
ATOM 1398 O O . GLY A 1 173 ? 8.805 -0.867 -0.983 1.00 76.75 173 GLY A O 1
ATOM 1399 N N . TRP A 1 174 ? 6.976 -1.960 -1.714 1.00 80.19 174 TRP A N 1
ATOM 1400 C CA . TRP A 1 174 ? 6.240 -0.774 -2.148 1.00 80.19 174 TRP A CA 1
ATOM 1401 C C . TRP A 1 174 ? 5.121 -0.449 -1.170 1.00 80.19 174 TRP A C 1
ATOM 1403 O O . TRP A 1 174 ? 4.109 -1.148 -1.111 1.00 80.19 174 TRP A O 1
ATOM 1413 N N . GLN A 1 175 ? 5.310 0.622 -0.409 1.00 87.06 175 GLN A N 1
ATOM 1414 C CA . GLN A 1 175 ? 4.330 1.074 0.560 1.00 87.06 175 GLN A CA 1
ATOM 1415 C C . GLN A 1 175 ? 3.009 1.469 -0.099 1.00 87.06 175 GLN A C 1
ATOM 1417 O O . GLN A 1 175 ? 2.985 2.127 -1.143 1.00 87.06 175 GLN A O 1
ATOM 1422 N N . VAL A 1 176 ? 1.902 1.136 0.555 1.00 90.50 176 VAL A N 1
ATOM 1423 C CA . VAL A 1 176 ? 0.578 1.595 0.145 1.00 90.50 176 VAL A CA 1
ATOM 1424 C C . VAL A 1 176 ? -0.172 2.096 1.375 1.00 90.50 176 VAL A C 1
ATOM 1426 O O . VAL A 1 176 ? -0.161 1.472 2.439 1.00 90.50 176 VAL A O 1
ATOM 1429 N N . SER A 1 177 ? -0.745 3.291 1.255 1.00 93.56 177 SER A N 1
ATOM 1430 C CA . SER A 1 177 ? -1.279 4.047 2.385 1.00 93.56 177 SER A CA 1
ATOM 1431 C C . SER A 1 177 ? -2.552 3.433 2.959 1.00 93.56 177 SER A C 1
ATOM 1433 O O . SER A 1 177 ? -2.661 3.307 4.173 1.00 93.56 177 SER A O 1
ATOM 1435 N N . ASP A 1 178 ? -3.474 2.998 2.099 1.00 93.25 178 ASP A N 1
ATOM 1436 C CA . ASP A 1 178 ? -4.671 2.265 2.518 1.00 93.25 178 ASP A CA 1
ATOM 1437 C C . ASP A 1 178 ? -4.306 0.894 3.090 1.00 93.25 178 ASP A C 1
ATOM 1439 O O . ASP A 1 178 ? -4.715 0.594 4.198 1.00 93.25 178 ASP A O 1
ATOM 1443 N N . CYS A 1 179 ? -3.436 0.115 2.443 1.00 94.25 179 CYS A N 1
ATOM 1444 C CA . CYS A 1 179 ? -2.993 -1.189 2.947 1.00 94.25 179 CYS A CA 1
ATOM 1445 C C . CYS A 1 179 ? -2.398 -1.067 4.356 1.00 94.25 179 CYS A C 1
ATOM 1447 O O . CYS A 1 179 ? -2.613 -1.924 5.208 1.00 94.25 179 CYS A O 1
ATOM 1449 N N . THR A 1 180 ? -1.658 0.017 4.607 1.00 95.81 180 THR A N 1
ATOM 1450 C CA . THR A 1 180 ? -1.108 0.320 5.931 1.00 95.81 180 THR A CA 1
ATOM 1451 C C . THR A 1 180 ? -2.198 0.689 6.934 1.00 95.81 180 THR A C 1
ATOM 1453 O O . THR A 1 180 ? -2.144 0.223 8.066 1.00 95.81 180 THR A O 1
ATOM 1456 N N . ALA A 1 181 ? -3.185 1.494 6.539 1.00 95.75 181 ALA A N 1
ATOM 1457 C CA . ALA A 1 181 ? -4.315 1.847 7.395 1.00 95.75 181 ALA A CA 1
ATOM 1458 C C . ALA A 1 181 ? -5.185 0.627 7.739 1.00 95.75 181 ALA A C 1
ATOM 1460 O O . ALA A 1 181 ? -5.487 0.397 8.905 1.00 95.75 181 ALA A O 1
ATOM 1461 N N . GLU A 1 182 ? -5.515 -0.198 6.748 1.00 95.19 182 GLU A N 1
ATOM 1462 C CA . GLU A 1 182 ? -6.298 -1.421 6.925 1.00 95.19 182 GLU A CA 1
ATOM 1463 C C . GLU A 1 182 ? -5.573 -2.431 7.827 1.00 95.19 182 GLU A C 1
ATOM 1465 O O . GLU A 1 182 ? -6.184 -3.035 8.708 1.00 95.19 182 GLU A O 1
ATOM 1470 N N . ALA A 1 183 ? -4.253 -2.582 7.662 1.00 94.19 183 ALA A N 1
ATOM 1471 C CA . ALA A 1 183 ? -3.438 -3.422 8.538 1.00 94.19 183 ALA A CA 1
ATOM 1472 C C . ALA A 1 183 ? -3.309 -2.845 9.962 1.00 94.19 183 ALA A C 1
ATOM 1474 O O . ALA A 1 183 ? -3.252 -3.613 10.920 1.00 94.19 183 ALA A O 1
ATOM 1475 N N . LEU A 1 184 ? -3.289 -1.514 10.119 1.00 92.56 184 LEU A N 1
ATOM 1476 C CA . LEU A 1 184 ? -3.239 -0.837 11.422 1.00 92.56 184 LEU A CA 1
ATOM 1477 C C . LEU A 1 184 ? -4.511 -1.075 12.251 1.00 92.56 184 LEU A C 1
ATOM 1479 O O . LEU A 1 184 ? -4.439 -1.102 13.476 1.00 92.56 184 LEU A O 1
ATOM 1483 N N . MET A 1 185 ? -5.662 -1.272 11.601 1.00 90.12 185 MET A N 1
ATOM 1484 C CA . MET A 1 185 ? -6.945 -1.530 12.273 1.00 90.12 185 MET A CA 1
ATOM 1485 C C . MET A 1 185 ? -7.095 -2.956 12.814 1.00 90.12 185 MET A C 1
ATOM 1487 O O . MET A 1 185 ? -8.103 -3.282 13.442 1.00 90.12 185 MET A O 1
ATOM 1491 N N . MET A 1 186 ? -6.110 -3.822 12.585 1.00 86.12 186 MET A N 1
ATOM 1492 C CA . MET A 1 186 ? -6.155 -5.208 13.025 1.00 86.12 186 MET A CA 1
ATOM 1493 C C . MET A 1 186 ? -5.987 -5.312 14.556 1.00 86.12 186 MET A C 1
ATOM 1495 O O . MET A 1 186 ? -4.971 -4.857 15.080 1.00 86.12 186 MET A O 1
ATOM 1499 N N . PRO A 1 187 ? -6.931 -5.931 15.298 1.00 72.00 187 PRO A N 1
ATOM 1500 C CA . PRO A 1 187 ? -6.870 -5.969 16.758 1.00 72.00 187 PRO A CA 1
ATOM 1501 C C . PRO A 1 187 ? -5.696 -6.807 17.276 1.00 72.00 187 PRO A C 1
ATOM 1503 O O . PRO A 1 187 ? -5.574 -8.001 16.994 1.00 72.00 187 PRO A O 1
ATOM 1506 N N . ALA A 1 188 ? -4.861 -6.170 18.094 1.00 66.38 188 ALA A N 1
ATOM 1507 C CA . ALA A 1 188 ? -3.672 -6.750 18.712 1.00 66.38 188 ALA A CA 1
ATOM 1508 C C . ALA A 1 188 ? -3.976 -7.965 19.618 1.00 66.38 188 ALA A C 1
ATOM 1510 O O . ALA A 1 188 ? -3.161 -8.881 19.775 1.00 66.38 188 ALA A O 1
ATOM 1511 N N . ASP A 1 189 ? -5.174 -7.991 20.191 1.00 65.56 189 ASP A N 1
ATOM 1512 C CA . ASP A 1 189 ? -5.549 -8.864 21.303 1.00 65.56 189 ASP A CA 1
ATOM 1513 C C . ASP A 1 189 ? -5.737 -10.331 20.883 1.00 65.56 189 ASP A C 1
ATOM 1515 O O . ASP A 1 189 ? -5.651 -11.236 21.710 1.00 65.56 189 ASP A O 1
ATOM 1519 N N . ILE A 1 190 ? -5.947 -10.590 19.586 1.00 62.97 190 ILE A N 1
ATOM 1520 C CA . ILE A 1 190 ? -6.221 -11.935 19.052 1.00 62.97 190 ILE A CA 1
ATOM 1521 C C . ILE A 1 190 ? -4.963 -12.828 19.054 1.00 62.97 190 ILE A C 1
ATOM 1523 O O . ILE A 1 190 ? -5.071 -14.056 19.063 1.00 62.97 190 ILE A O 1
ATOM 1527 N N . VAL A 1 191 ? -3.759 -12.243 19.082 1.00 54.62 191 VAL A N 1
ATOM 1528 C CA . VAL A 1 191 ? -2.488 -12.996 19.012 1.00 54.62 191 VAL A CA 1
ATOM 1529 C C . VAL A 1 191 ? -1.797 -13.137 20.371 1.00 54.62 191 VAL A C 1
ATOM 1531 O O . VAL A 1 191 ? -0.996 -14.049 20.547 1.00 54.62 191 VAL A O 1
ATOM 1534 N N . GLY A 1 192 ? -2.118 -12.284 21.348 1.00 52.62 192 GLY A N 1
ATOM 1535 C CA . GLY A 1 192 ? -1.554 -12.358 22.703 1.00 52.62 192 GLY A CA 1
ATOM 1536 C C . GLY A 1 192 ? -0.124 -11.813 22.872 1.00 52.62 192 GLY A C 1
ATOM 1537 O O . GLY A 1 192 ? 0.376 -11.814 23.993 1.00 52.62 192 GLY A O 1
ATOM 1538 N N . ASP A 1 193 ? 0.512 -11.295 21.813 1.00 56.97 193 ASP A N 1
ATOM 1539 C CA . ASP A 1 193 ? 1.871 -10.719 21.839 1.00 56.97 193 ASP A CA 1
ATOM 1540 C C . ASP A 1 193 ? 1.834 -9.180 21.721 1.00 56.97 193 ASP A C 1
ATOM 1542 O O . ASP A 1 193 ? 2.054 -8.614 20.648 1.00 56.97 193 ASP A O 1
ATOM 1546 N N . THR A 1 194 ? 1.543 -8.485 22.823 1.00 58.75 194 THR A N 1
ATOM 1547 C CA . THR A 1 194 ? 1.162 -7.056 22.820 1.00 58.75 194 THR A CA 1
ATOM 1548 C C . THR A 1 194 ? 2.322 -6.061 22.642 1.00 58.75 194 THR A C 1
ATOM 1550 O O . THR A 1 194 ? 2.190 -5.093 21.902 1.00 58.75 194 THR A O 1
ATOM 1553 N N . ILE A 1 195 ? 3.496 -6.290 23.242 1.00 52.44 195 ILE A N 1
ATOM 1554 C CA . ILE A 1 195 ? 4.553 -5.251 23.322 1.00 52.44 195 ILE A CA 1
ATOM 1555 C C . ILE A 1 195 ? 5.276 -5.005 21.985 1.00 52.44 195 ILE A C 1
ATOM 1557 O O . ILE A 1 195 ? 5.576 -3.865 21.634 1.00 52.44 195 ILE A O 1
ATOM 1561 N N . GLU A 1 196 ? 5.584 -6.057 21.218 1.00 63.53 196 GLU A N 1
ATOM 1562 C CA . GLU A 1 196 ? 6.216 -5.889 19.897 1.00 63.53 196 GLU A CA 1
ATOM 1563 C C . GLU A 1 196 ? 5.252 -5.221 18.905 1.00 63.53 196 GLU A C 1
ATOM 1565 O O . GLU A 1 196 ? 5.691 -4.556 17.969 1.00 63.53 196 GLU A O 1
ATOM 1570 N N . MET A 1 197 ? 3.947 -5.381 19.127 1.00 70.56 197 MET A N 1
ATOM 1571 C CA . MET A 1 197 ? 2.901 -4.833 18.278 1.00 70.56 197 MET A CA 1
ATOM 1572 C C . MET A 1 197 ? 2.804 -3.314 18.434 1.00 70.56 197 MET A C 1
ATOM 1574 O O . MET A 1 197 ? 2.816 -2.627 17.421 1.00 70.56 197 MET A O 1
ATOM 1578 N N . ASP A 1 198 ? 2.865 -2.769 19.651 1.00 80.19 198 ASP A N 1
ATOM 1579 C CA . ASP A 1 198 ? 2.792 -1.315 19.880 1.00 80.19 198 ASP A CA 1
ATOM 1580 C C . ASP A 1 198 ? 3.829 -0.530 19.065 1.00 80.19 198 ASP A C 1
ATOM 1582 O O . ASP A 1 198 ? 3.497 0.428 18.367 1.00 80.19 198 ASP A O 1
ATOM 1586 N N . GLN A 1 199 ? 5.091 -0.973 19.066 1.00 85.81 199 GLN A N 1
ATOM 1587 C CA . GLN A 1 199 ? 6.141 -0.316 18.281 1.00 85.81 199 GLN A CA 1
ATOM 1588 C C . GLN A 1 199 ? 5.876 -0.408 16.768 1.00 85.81 199 GLN A C 1
ATOM 1590 O O . GLN A 1 199 ? 6.224 0.510 16.024 1.00 85.81 199 GLN A O 1
ATOM 1595 N N . GLN A 1 200 ? 5.281 -1.507 16.295 1.00 88.25 200 GLN A N 1
ATOM 1596 C CA . GLN A 1 200 ? 4.888 -1.664 14.893 1.00 88.25 200 GLN A CA 1
ATOM 1597 C C . GLN A 1 200 ? 3.751 -0.710 14.521 1.00 88.25 200 GLN A C 1
ATOM 1599 O O . GLN A 1 200 ? 3.818 -0.086 13.461 1.00 88.25 200 GLN A O 1
ATOM 1604 N N . LEU A 1 201 ? 2.753 -0.561 15.396 1.00 90.94 201 LEU A N 1
ATOM 1605 C CA . LEU A 1 201 ? 1.627 0.352 15.207 1.00 90.94 201 LEU A CA 1
ATOM 1606 C C . LEU A 1 201 ? 2.105 1.814 15.195 1.00 90.94 201 LEU A C 1
ATOM 1608 O O . LEU A 1 201 ? 1.721 2.575 14.311 1.00 90.94 201 LEU A O 1
ATOM 1612 N N . TYR A 1 202 ? 3.018 2.195 16.095 1.00 93.00 202 TYR A N 1
ATOM 1613 C CA . TYR A 1 202 ? 3.588 3.550 16.138 1.00 93.00 202 TYR A CA 1
ATOM 1614 C C . TYR A 1 202 ? 4.353 3.897 14.861 1.00 93.00 202 TYR A C 1
ATOM 1616 O O . TYR A 1 202 ? 4.174 4.972 14.294 1.00 93.00 202 TYR A O 1
ATOM 1624 N N . GLU A 1 203 ? 5.161 2.966 14.351 1.00 93.62 203 GLU A N 1
ATOM 1625 C CA . GLU A 1 203 ? 5.880 3.171 13.091 1.00 93.62 203 GLU A CA 1
ATOM 1626 C C . GLU A 1 203 ? 4.930 3.299 11.891 1.00 93.62 203 GLU A C 1
ATOM 1628 O O . GLU A 1 203 ? 5.215 4.053 10.959 1.00 93.62 203 GLU A O 1
ATOM 1633 N N . ALA A 1 204 ? 3.796 2.596 11.911 1.00 94.94 204 ALA A N 1
ATOM 1634 C CA . ALA A 1 204 ? 2.764 2.719 10.889 1.00 94.94 204 ALA A CA 1
ATOM 1635 C C . ALA A 1 204 ? 2.059 4.081 10.946 1.00 94.94 204 ALA A C 1
ATOM 1637 O O . ALA A 1 204 ? 1.873 4.716 9.908 1.00 94.94 204 ALA A O 1
ATOM 1638 N N . VAL A 1 205 ? 1.732 4.567 12.147 1.00 95.81 205 VAL A N 1
ATOM 1639 C CA . VAL A 1 205 ? 1.172 5.911 12.362 1.00 95.81 205 VAL A CA 1
ATOM 1640 C C . VAL A 1 205 ? 2.143 6.989 11.893 1.00 95.81 205 VAL A C 1
ATOM 1642 O O . VAL A 1 205 ? 1.747 7.888 11.149 1.00 95.81 205 VAL A O 1
ATOM 1645 N N . ASP A 1 206 ? 3.423 6.880 12.254 1.00 94.31 206 ASP A N 1
ATOM 1646 C CA . ASP A 1 206 ? 4.458 7.801 11.787 1.00 94.31 206 ASP A CA 1
ATOM 1647 C C . ASP A 1 206 ? 4.533 7.820 10.263 1.00 94.31 206 ASP A C 1
ATOM 1649 O O . ASP A 1 206 ? 4.531 8.896 9.665 1.00 94.31 206 ASP A O 1
ATOM 1653 N N . PHE A 1 207 ? 4.534 6.648 9.624 1.00 94.69 207 PHE A N 1
ATOM 1654 C CA . PHE A 1 207 ? 4.493 6.546 8.172 1.00 94.69 207 PHE A CA 1
ATOM 1655 C C . PHE A 1 207 ? 3.259 7.242 7.582 1.00 94.69 207 PHE A C 1
ATOM 1657 O O . PHE A 1 207 ? 3.423 8.102 6.714 1.00 94.69 207 PHE A O 1
ATOM 1664 N N . LEU A 1 208 ? 2.048 6.932 8.059 1.00 96.12 208 LEU A N 1
ATOM 1665 C CA . LEU A 1 208 ? 0.805 7.515 7.543 1.00 96.12 208 LEU A CA 1
ATOM 1666 C C . LEU A 1 208 ? 0.812 9.041 7.649 1.00 96.12 208 LEU A C 1
ATOM 1668 O O . LEU A 1 208 ? 0.515 9.719 6.667 1.00 96.12 208 LEU A O 1
ATOM 1672 N N . LEU A 1 209 ? 1.239 9.597 8.785 1.00 95.81 209 LEU A N 1
ATOM 1673 C CA . LEU A 1 209 ? 1.296 11.046 8.990 1.00 95.81 209 LEU A CA 1
ATOM 1674 C C . LEU A 1 209 ? 2.255 11.757 8.017 1.00 95.81 209 LEU A C 1
ATOM 1676 O O . LEU A 1 209 ? 2.038 12.926 7.702 1.00 95.81 209 LEU A O 1
ATOM 1680 N N . THR A 1 210 ? 3.272 11.072 7.475 1.00 93.12 210 THR A N 1
ATOM 1681 C CA . THR A 1 210 ? 4.153 11.651 6.436 1.00 93.12 210 THR A CA 1
ATOM 1682 C C . THR A 1 210 ? 3.509 11.750 5.050 1.00 93.12 210 THR A C 1
ATOM 1684 O O . THR A 1 210 ? 4.074 12.383 4.154 1.00 93.12 210 THR A O 1
ATOM 1687 N N . LEU A 1 211 ? 2.355 11.112 4.832 1.00 94.25 211 LEU A N 1
ATOM 1688 C CA . LEU A 1 211 ? 1.722 11.026 3.516 1.00 94.25 211 LEU A CA 1
ATOM 1689 C C . LEU A 1 211 ? 0.677 12.111 3.250 1.00 94.25 211 LEU A C 1
ATOM 1691 O O . LEU A 1 211 ? 0.259 12.254 2.096 1.00 94.25 211 LEU A O 1
ATOM 1695 N N . GLN A 1 212 ? 0.248 12.852 4.276 1.00 96.31 212 GLN A N 1
ATOM 1696 C CA . GLN A 1 212 ? -0.807 13.849 4.125 1.00 96.31 212 GLN A CA 1
ATOM 1697 C C . GLN A 1 212 ? -0.359 14.960 3.172 1.00 96.31 212 GLN A C 1
ATOM 1699 O O . GLN A 1 212 ? 0.696 15.570 3.346 1.00 96.31 212 GLN A O 1
ATOM 1704 N N . SER A 1 213 ? -1.161 15.202 2.139 1.00 95.44 213 SER A N 1
ATOM 1705 C CA . SER A 1 213 ? -0.896 16.239 1.143 1.00 95.44 213 SER A CA 1
ATOM 1706 C C . SER A 1 213 ? -1.370 17.609 1.635 1.00 95.44 213 SER A C 1
ATOM 1708 O O . SER A 1 213 ? -2.136 17.713 2.593 1.00 95.44 213 SER A O 1
ATOM 1710 N N . GLU A 1 214 ? -0.942 18.680 0.963 1.00 95.44 214 GLU A N 1
ATOM 1711 C CA . GLU A 1 214 ? -1.300 20.060 1.335 1.00 95.44 214 GLU A CA 1
ATOM 1712 C C . GLU A 1 214 ? -2.814 20.314 1.328 1.00 95.44 214 GLU A C 1
ATOM 1714 O O . GLU A 1 214 ? -3.316 21.083 2.143 1.00 95.44 214 GLU A O 1
ATOM 1719 N N . ASN A 1 215 ? -3.554 19.617 0.460 1.00 95.56 215 ASN A N 1
ATOM 1720 C CA . ASN A 1 215 ? -5.016 19.674 0.402 1.00 95.56 215 ASN A CA 1
ATOM 1721 C C . ASN A 1 215 ? -5.720 18.915 1.547 1.00 95.56 215 ASN A C 1
ATOM 1723 O O . ASN A 1 215 ? -6.943 18.825 1.542 1.00 95.56 215 ASN A O 1
ATOM 1727 N N . GLY A 1 216 ? -4.970 18.337 2.490 1.00 96.19 216 GLY A N 1
ATOM 1728 C CA . GLY A 1 216 ? -5.485 17.580 3.631 1.00 96.19 216 GLY A CA 1
ATOM 1729 C C . GLY A 1 216 ? -5.755 16.098 3.358 1.00 96.19 216 GLY A C 1
ATOM 1730 O O . GLY A 1 216 ? -5.866 15.329 4.310 1.00 96.19 216 GLY A O 1
ATOM 1731 N N . GLY A 1 217 ? -5.808 15.671 2.096 1.00 95.31 217 GLY A N 1
ATOM 1732 C CA . GLY A 1 217 ? -6.084 14.285 1.719 1.00 95.31 217 GLY A CA 1
ATOM 1733 C C . GLY A 1 217 ? -4.843 13.394 1.639 1.00 95.31 217 GLY A C 1
ATOM 1734 O O . GLY A 1 217 ? -3.696 13.851 1.622 1.00 95.31 217 GLY A O 1
ATOM 1735 N N . PHE A 1 218 ? -5.091 12.094 1.502 1.00 94.56 218 PHE A N 1
ATOM 1736 C CA . PHE A 1 218 ? -4.083 11.061 1.265 1.00 94.56 218 PHE A CA 1
ATOM 1737 C C . PHE A 1 218 ? -4.203 10.523 -0.165 1.00 94.56 218 PHE A C 1
ATOM 1739 O O . PHE A 1 218 ? -4.490 9.351 -0.393 1.00 94.56 218 PHE A O 1
ATOM 1746 N N . ARG A 1 219 ? -3.975 11.412 -1.142 1.00 87.56 219 ARG A N 1
ATOM 1747 C CA . ARG A 1 219 ? -4.065 11.191 -2.601 1.00 87.56 219 ARG A CA 1
ATOM 1748 C C . ARG A 1 219 ? -5.481 10.947 -3.146 1.00 87.56 219 ARG A C 1
ATOM 1750 O O . ARG A 1 219 ? -5.878 11.688 -4.041 1.00 87.56 219 ARG A O 1
ATOM 1757 N N . TYR A 1 220 ? -6.202 9.948 -2.644 1.00 90.50 220 TYR A N 1
ATOM 1758 C CA . TYR A 1 220 ? -7.547 9.573 -3.103 1.00 90.50 220 TYR A CA 1
ATOM 1759 C C . TYR A 1 220 ? -8.534 9.502 -1.936 1.00 90.50 220 TYR A C 1
ATOM 1761 O O . TYR A 1 220 ? -8.118 9.392 -0.778 1.00 90.50 220 TYR A O 1
ATOM 1769 N N . VAL A 1 221 ? -9.835 9.586 -2.227 1.00 92.88 221 VAL A N 1
ATOM 1770 C CA . VAL A 1 221 ? -10.880 9.607 -1.192 1.00 92.88 221 VAL A CA 1
ATOM 1771 C C . VAL A 1 221 ? -10.933 8.289 -0.426 1.00 92.88 221 VAL A C 1
ATOM 1773 O O . VAL A 1 221 ? -11.016 8.312 0.798 1.00 92.88 221 VAL A O 1
ATOM 1776 N N . GLU A 1 222 ? -10.775 7.157 -1.113 1.00 90.94 222 GLU A N 1
ATOM 1777 C CA . GLU A 1 222 ? -10.791 5.822 -0.513 1.00 90.94 222 GLU A CA 1
ATOM 1778 C C . GLU A 1 222 ? -9.629 5.669 0.473 1.00 90.94 222 GLU A C 1
ATOM 1780 O O . GLU A 1 222 ? -9.834 5.353 1.643 1.00 90.94 222 GLU A O 1
ATOM 1785 N N . CYS A 1 223 ? -8.414 6.024 0.036 1.00 94.38 223 CYS A N 1
ATOM 1786 C CA . CYS A 1 223 ? -7.235 6.004 0.898 1.00 94.38 223 CYS A CA 1
ATOM 1787 C C . CYS A 1 223 ? -7.391 6.949 2.098 1.00 94.38 223 CYS A C 1
ATOM 1789 O O . CYS A 1 223 ? -6.979 6.619 3.208 1.00 94.38 223 CYS A O 1
ATOM 1791 N N . THR A 1 224 ? -7.987 8.126 1.882 1.00 96.44 224 THR A N 1
ATOM 1792 C CA . THR A 1 224 ? -8.216 9.110 2.946 1.00 96.44 224 THR A CA 1
ATOM 1793 C C . THR A 1 224 ? -9.202 8.582 3.986 1.00 96.44 224 THR A C 1
ATOM 1795 O O . THR A 1 224 ? -8.938 8.702 5.180 1.00 96.44 224 THR A O 1
ATOM 1798 N N . ALA A 1 225 ? -10.295 7.952 3.551 1.00 95.38 225 ALA A N 1
ATOM 1799 C CA . ALA A 1 225 ? -11.300 7.370 4.431 1.00 95.38 225 ALA A CA 1
ATOM 1800 C C . ALA A 1 225 ? -10.732 6.223 5.287 1.00 95.38 225 ALA A C 1
ATOM 1802 O O . ALA A 1 225 ? -10.936 6.233 6.502 1.00 95.38 225 ALA A O 1
ATOM 1803 N N . SER A 1 226 ? -9.972 5.291 4.697 1.00 95.44 226 SER A N 1
ATOM 1804 C CA . SER A 1 226 ? -9.308 4.211 5.448 1.00 95.44 226 SER A CA 1
ATOM 1805 C C . SER A 1 226 ? -8.351 4.761 6.510 1.00 95.44 226 SER A C 1
ATOM 1807 O O . SER A 1 226 ? -8.339 4.294 7.647 1.00 95.44 226 SER A O 1
ATOM 1809 N N . ILE A 1 227 ? -7.576 5.802 6.185 1.00 97.44 227 ILE A N 1
ATOM 1810 C CA . ILE A 1 227 ? -6.622 6.405 7.129 1.00 97.44 227 ILE A CA 1
ATOM 1811 C C . ILE A 1 227 ? -7.333 7.147 8.261 1.00 97.44 227 ILE A C 1
ATOM 1813 O O . ILE A 1 227 ? -6.897 7.041 9.405 1.00 97.44 227 ILE A O 1
ATOM 1817 N N . ILE A 1 228 ? -8.432 7.859 7.981 1.00 97.88 228 ILE A N 1
ATOM 1818 C CA . ILE A 1 228 ? -9.257 8.483 9.027 1.00 97.88 228 ILE A CA 1
ATOM 1819 C C . ILE A 1 228 ? -9.724 7.422 10.029 1.00 97.88 228 ILE A C 1
ATOM 1821 O O . ILE A 1 228 ? -9.542 7.606 11.232 1.00 97.88 228 ILE A O 1
ATOM 1825 N N . GLN A 1 229 ? -10.279 6.308 9.539 1.00 96.12 229 GLN A N 1
ATOM 1826 C CA . GLN A 1 229 ? -10.765 5.216 10.388 1.00 96.12 229 GLN A CA 1
ATOM 1827 C C . GLN A 1 229 ? -9.634 4.616 11.227 1.00 96.12 229 GLN A C 1
ATOM 1829 O O . GLN A 1 229 ? -9.756 4.513 12.450 1.00 96.12 229 GLN A O 1
ATOM 1834 N N . ALA A 1 230 ? -8.503 4.307 10.593 1.00 96.12 230 ALA A N 1
ATOM 1835 C CA . ALA A 1 230 ? -7.366 3.696 11.264 1.00 96.12 230 ALA A CA 1
ATOM 1836 C C . ALA A 1 230 ? -6.755 4.600 12.340 1.00 96.12 230 ALA A C 1
ATOM 1838 O O . ALA A 1 230 ? -6.485 4.149 13.452 1.00 96.12 230 ALA A O 1
ATOM 1839 N N . LEU A 1 231 ? -6.584 5.891 12.049 1.00 97.38 231 LEU A N 1
ATOM 1840 C CA . LEU A 1 231 ? -6.046 6.859 13.001 1.00 97.38 231 LEU A CA 1
ATOM 1841 C C . LEU A 1 231 ? -7.014 7.154 14.155 1.00 97.38 231 LEU A C 1
ATOM 1843 O O . LEU A 1 231 ? -6.570 7.328 15.293 1.00 97.38 231 LEU A O 1
ATOM 1847 N N . ALA A 1 232 ? -8.323 7.188 13.891 1.00 95.62 232 ALA A N 1
ATOM 1848 C CA . ALA A 1 232 ? -9.339 7.354 14.927 1.00 95.62 232 ALA A CA 1
ATOM 1849 C C . ALA A 1 232 ? -9.356 6.152 15.886 1.00 95.62 232 ALA A C 1
ATOM 1851 O O . ALA A 1 232 ? -9.296 6.340 17.104 1.00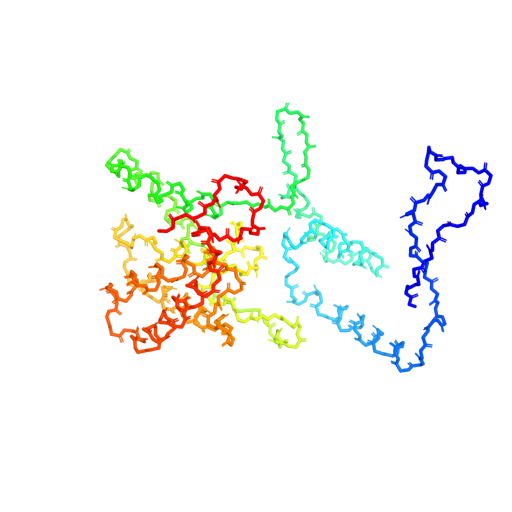 95.62 232 ALA A O 1
ATOM 1852 N N . LEU A 1 233 ? -9.353 4.926 15.346 1.00 93.12 233 LEU A N 1
ATOM 1853 C CA . LEU A 1 233 ? -9.269 3.698 16.139 1.00 93.12 233 LEU A CA 1
ATOM 1854 C C . LEU A 1 233 ? -7.962 3.640 16.939 1.00 93.12 233 LEU A C 1
ATOM 1856 O O . LEU A 1 233 ? -7.984 3.393 18.144 1.00 93.12 233 LEU A O 1
ATOM 1860 N N . PHE A 1 234 ? -6.829 3.937 16.301 1.00 93.81 234 PHE A N 1
ATOM 1861 C CA . PHE A 1 234 ? -5.534 3.967 16.971 1.00 93.81 234 PHE A CA 1
ATOM 1862 C C . PHE A 1 234 ? -5.512 4.982 18.123 1.00 93.81 234 PHE A C 1
ATOM 1864 O O . PHE A 1 234 ? -5.053 4.653 19.210 1.00 93.81 234 PHE A O 1
ATOM 1871 N N . THR A 1 235 ? -6.052 6.191 17.933 1.00 94.62 235 THR A N 1
ATOM 1872 C CA . THR A 1 235 ? -6.095 7.229 18.984 1.00 94.62 235 THR A CA 1
ATOM 1873 C C . THR A 1 235 ? -6.967 6.809 20.166 1.00 94.62 235 THR A C 1
ATOM 1875 O O . THR A 1 235 ? -6.677 7.172 21.307 1.00 94.62 235 THR A O 1
ATOM 1878 N N . HIS A 1 236 ? -8.026 6.037 19.914 1.00 91.75 236 HIS A N 1
ATOM 1879 C CA . HIS A 1 236 ? -8.859 5.477 20.972 1.00 91.75 236 HIS A CA 1
ATOM 1880 C C . HIS A 1 236 ? -8.086 4.467 21.836 1.00 91.75 236 HIS A C 1
ATOM 1882 O O . HIS A 1 236 ? -8.187 4.513 23.061 1.00 91.75 236 HIS A O 1
ATOM 1888 N N . LEU A 1 237 ? -7.287 3.599 21.206 1.00 89.44 237 LEU A N 1
ATOM 1889 C CA . LEU A 1 237 ? -6.511 2.550 21.881 1.00 89.44 237 LEU A CA 1
ATOM 1890 C C . LEU A 1 237 ? -5.189 3.061 22.486 1.00 89.44 237 LEU A C 1
ATOM 1892 O O . LEU A 1 237 ? -4.768 2.586 23.538 1.00 89.44 237 LEU A O 1
ATOM 1896 N N . HIS A 1 238 ? -4.561 4.062 21.863 1.00 90.81 238 HIS A N 1
ATOM 1897 C CA . HIS A 1 238 ? -3.271 4.646 22.253 1.00 90.81 238 HIS A CA 1
ATOM 1898 C C . HIS A 1 238 ? -3.385 6.166 22.484 1.00 90.81 238 HIS A C 1
ATOM 1900 O O . HIS A 1 238 ? -2.746 6.961 21.788 1.00 90.81 238 HIS A O 1
ATOM 1906 N N . PRO A 1 239 ? -4.171 6.592 23.491 1.00 92.69 239 PRO A N 1
ATOM 1907 C CA . PRO A 1 239 ? -4.545 7.988 23.721 1.00 92.69 239 PRO A CA 1
ATOM 1908 C C . PRO A 1 239 ? -3.379 8.980 23.830 1.00 92.69 239 PRO A C 1
ATOM 1910 O O . PRO A 1 239 ? -3.531 10.149 23.487 1.00 92.69 239 PRO A O 1
ATOM 1913 N N . GLU A 1 240 ? -2.221 8.540 24.314 1.00 93.06 240 GLU A N 1
ATOM 1914 C CA . GLU A 1 240 ? -1.086 9.423 24.601 1.00 93.06 240 GLU A CA 1
ATOM 1915 C C . GLU A 1 240 ? -0.107 9.560 23.420 1.00 93.06 240 GLU A C 1
ATOM 1917 O O . GLU A 1 240 ? 0.752 10.444 23.422 1.00 93.06 240 GLU A O 1
ATOM 1922 N N . HIS A 1 241 ? -0.220 8.719 22.385 1.00 93.31 241 HIS A N 1
ATOM 1923 C CA . HIS A 1 241 ? 0.724 8.711 21.268 1.00 93.31 241 HIS A CA 1
ATOM 1924 C C . HIS A 1 241 ? 0.311 9.707 20.177 1.00 93.31 241 HIS A C 1
ATOM 1926 O O . HIS A 1 241 ? -0.638 9.468 19.437 1.00 93.31 241 HIS A O 1
ATOM 1932 N N . ARG A 1 242 ? 1.041 10.828 20.056 1.00 95.75 242 ARG A N 1
ATOM 1933 C CA . ARG A 1 242 ? 0.894 11.834 18.975 1.00 95.75 242 ARG A CA 1
ATOM 1934 C C . ARG A 1 242 ? -0.540 12.337 18.739 1.00 95.75 242 ARG A C 1
ATOM 1936 O O . ARG A 1 242 ? -0.882 12.761 17.635 1.00 95.75 242 ARG A O 1
ATOM 1943 N N . ARG A 1 243 ? -1.381 12.321 19.783 1.00 96.56 243 ARG A N 1
ATOM 1944 C CA . ARG A 1 243 ? -2.813 12.664 19.712 1.00 96.56 243 ARG A CA 1
ATOM 1945 C C . ARG A 1 243 ? -3.071 13.963 18.951 1.00 96.56 243 ARG A C 1
ATOM 1947 O O . ARG A 1 243 ? -3.900 13.983 18.052 1.00 96.56 243 ARG A O 1
ATOM 1954 N N . LYS A 1 244 ? -2.343 15.036 19.277 1.00 97.75 244 LYS A N 1
ATOM 1955 C CA . LYS A 1 244 ? -2.560 16.358 18.667 1.00 97.75 244 LYS A CA 1
ATOM 1956 C C . LYS A 1 244 ? -2.310 16.341 17.162 1.00 97.75 244 LYS A C 1
ATOM 1958 O O . LYS A 1 244 ? -3.076 16.932 16.401 1.00 97.75 244 LYS A O 1
ATOM 1963 N N . GLU A 1 245 ? -1.235 15.690 16.726 1.00 98.19 245 GLU A N 1
ATOM 1964 C CA . GLU A 1 245 ? -0.910 15.567 15.307 1.00 98.19 245 GLU A CA 1
ATOM 1965 C C . GLU A 1 245 ? -1.924 14.695 14.575 1.00 98.19 245 GLU A C 1
ATOM 1967 O O . GLU A 1 245 ? -2.340 15.058 13.474 1.00 98.19 245 GLU A O 1
ATOM 1972 N N . ILE A 1 246 ? -2.360 13.596 15.197 1.00 98.31 246 ILE A N 1
ATOM 1973 C CA . ILE A 1 246 ? -3.378 12.712 14.633 1.00 98.31 246 ILE A CA 1
ATOM 1974 C C . ILE A 1 246 ? -4.714 13.444 14.490 1.00 98.31 246 ILE A C 1
ATOM 1976 O O . ILE A 1 246 ? -5.260 13.481 13.393 1.00 98.31 246 ILE A O 1
ATOM 1980 N N . GLU A 1 247 ? -5.210 14.092 15.543 1.00 98.06 247 GLU A N 1
ATOM 1981 C CA . GLU A 1 247 ? -6.462 14.861 15.518 1.00 98.06 247 GLU A CA 1
ATOM 1982 C C . GLU A 1 247 ? -6.423 15.969 14.459 1.00 98.06 247 GLU A C 1
ATOM 1984 O O . GLU A 1 247 ? -7.370 16.143 13.692 1.00 98.06 247 GLU A O 1
ATOM 1989 N N . THR A 1 248 ? -5.296 16.680 14.357 1.00 98.38 248 THR A N 1
ATOM 1990 C CA . THR A 1 248 ? -5.096 17.701 13.319 1.00 98.38 248 THR A CA 1
ATOM 1991 C C . THR A 1 248 ? -5.128 17.088 11.918 1.00 98.38 248 THR A C 1
ATOM 1993 O O . THR A 1 248 ? -5.709 17.668 10.999 1.00 98.38 248 THR A O 1
ATOM 1996 N N . SER A 1 249 ? -4.493 15.928 11.737 1.00 98.31 249 SER A N 1
ATOM 1997 C CA . SER A 1 249 ? -4.459 15.224 10.457 1.00 98.31 249 SER A CA 1
ATOM 1998 C C . SER A 1 249 ? -5.847 14.726 10.059 1.00 98.31 249 SER A C 1
ATOM 2000 O O . SER A 1 249 ? -6.285 14.997 8.941 1.00 98.31 249 SER A O 1
ATOM 2002 N N . VAL A 1 250 ? -6.574 14.099 10.987 1.00 98.38 250 VAL A N 1
ATOM 2003 C CA . VAL A 1 250 ? -7.949 13.623 10.792 1.00 98.38 250 VAL A CA 1
ATOM 2004 C C . VAL A 1 250 ? -8.879 14.781 10.440 1.00 98.38 250 VAL A C 1
ATOM 2006 O O . VAL A 1 250 ? -9.606 14.679 9.462 1.00 98.38 250 VAL A O 1
ATOM 2009 N N . ALA A 1 251 ? -8.807 15.919 11.139 1.00 98.44 251 ALA A N 1
ATOM 2010 C CA . ALA A 1 251 ? -9.648 17.079 10.830 1.00 98.44 251 ALA A CA 1
ATOM 2011 C C . ALA A 1 251 ? -9.438 17.602 9.394 1.00 98.44 251 ALA A C 1
ATOM 2013 O O . ALA A 1 251 ? -10.401 17.870 8.675 1.00 98.44 251 ALA A O 1
ATOM 2014 N N . LYS A 1 252 ? -8.179 17.702 8.945 1.00 98.50 252 LYS A N 1
ATOM 2015 C CA . LYS A 1 252 ? -7.851 18.089 7.561 1.00 98.50 252 LYS A CA 1
ATOM 2016 C C . LYS A 1 252 ? -8.342 17.060 6.540 1.00 98.50 252 LYS A C 1
ATOM 2018 O O . LYS A 1 252 ? -8.829 17.439 5.479 1.00 98.50 252 LYS A O 1
ATOM 2023 N N . ALA A 1 253 ? -8.204 15.778 6.861 1.00 98.12 253 ALA A N 1
ATOM 2024 C CA . ALA A 1 253 ? -8.624 14.677 6.005 1.00 98.12 253 ALA A CA 1
ATOM 2025 C C . ALA A 1 253 ? -10.151 14.620 5.858 1.00 98.12 253 ALA A C 1
ATOM 2027 O O . ALA A 1 253 ? -10.645 14.485 4.742 1.00 98.12 253 ALA A O 1
ATOM 2028 N N . THR A 1 254 ? -10.901 14.806 6.947 1.00 97.94 254 THR A N 1
ATOM 2029 C CA . THR A 1 254 ? -12.366 14.909 6.914 1.00 97.94 254 THR A CA 1
ATOM 2030 C C . THR A 1 254 ? -12.806 16.070 6.030 1.00 97.94 254 THR A C 1
ATOM 2032 O O . THR A 1 254 ? -13.630 15.877 5.141 1.00 97.94 254 THR A O 1
ATOM 2035 N N . HIS A 1 255 ? -12.182 17.243 6.181 1.00 97.81 255 HIS A N 1
ATOM 2036 C CA . HIS A 1 255 ? -12.484 18.394 5.331 1.00 97.81 255 HIS A CA 1
ATOM 2037 C C . HIS A 1 255 ? -12.194 18.125 3.843 1.00 97.81 255 HIS A C 1
ATOM 2039 O O . HIS A 1 255 ? -12.951 18.540 2.969 1.00 97.81 255 HIS A O 1
ATOM 2045 N N . TYR A 1 256 ? -11.117 17.397 3.533 1.00 97.19 256 TYR A N 1
ATOM 2046 C CA . TYR A 1 256 ? -10.835 16.950 2.168 1.00 97.19 256 TYR A CA 1
ATOM 2047 C C . TYR A 1 256 ? -11.934 16.024 1.620 1.00 97.19 256 TYR A C 1
ATOM 2049 O O . TYR A 1 256 ? -12.363 16.198 0.478 1.00 97.19 256 TYR A O 1
ATOM 2057 N N . VAL A 1 257 ? -12.404 15.054 2.413 1.00 95.69 257 VAL A N 1
ATOM 2058 C CA . VAL A 1 257 ? -13.486 14.144 2.002 1.00 95.69 257 VAL A CA 1
ATOM 2059 C C . VAL A 1 257 ? -14.763 14.940 1.728 1.00 95.69 257 VAL A C 1
ATOM 2061 O O . VAL A 1 257 ? -15.334 14.803 0.652 1.00 95.69 257 VAL A O 1
ATOM 2064 N N . GLU A 1 258 ? -15.166 15.840 2.623 1.00 95.50 258 GLU A N 1
ATOM 2065 C CA . GLU A 1 258 ? -16.343 16.702 2.427 1.00 95.50 258 GLU A CA 1
ATOM 2066 C C . GLU A 1 258 ? -16.236 17.545 1.144 1.00 95.50 258 GLU A C 1
ATOM 2068 O O . GLU A 1 258 ? -17.162 17.580 0.337 1.00 95.50 258 GLU A O 1
ATOM 2073 N N . ASN A 1 259 ? -15.078 18.164 0.898 1.00 95.19 259 ASN A N 1
ATOM 2074 C CA . ASN A 1 259 ? -14.864 19.027 -0.269 1.00 95.19 259 ASN A CA 1
ATOM 2075 C C . ASN A 1 259 ? -14.761 18.277 -1.606 1.00 95.19 259 ASN A C 1
ATOM 2077 O O . ASN A 1 259 ? -14.825 18.903 -2.664 1.00 95.19 259 ASN A O 1
ATOM 2081 N N . THR A 1 260 ? -14.540 16.962 -1.579 1.00 92.81 260 THR A N 1
ATOM 2082 C CA . THR A 1 260 ? -14.465 16.125 -2.788 1.00 92.81 260 THR A CA 1
ATOM 2083 C C . THR A 1 260 ? -15.782 15.418 -3.101 1.00 92.81 260 THR A C 1
ATOM 2085 O O . THR A 1 260 ? -15.874 14.742 -4.129 1.00 92.81 260 THR A O 1
ATOM 2088 N N . GLN A 1 261 ? -16.801 15.590 -2.252 1.00 93.81 261 GLN A N 1
ATOM 2089 C CA . GLN A 1 261 ? -18.137 15.057 -2.483 1.00 93.81 261 GLN A CA 1
ATOM 2090 C C . GLN A 1 261 ? -18.810 15.777 -3.659 1.00 93.81 261 GLN A C 1
ATOM 2092 O O . GLN A 1 261 ? -18.783 17.003 -3.780 1.00 93.81 261 GLN A O 1
ATOM 2097 N N . MET A 1 262 ? -19.432 15.005 -4.544 1.00 92.06 262 MET A N 1
ATOM 2098 C CA . MET A 1 262 ? -20.244 15.515 -5.640 1.00 92.06 262 MET A CA 1
ATOM 2099 C C . MET A 1 262 ? -21.592 16.034 -5.128 1.00 92.06 262 MET A C 1
ATOM 2101 O O . MET A 1 262 ? -22.072 15.655 -4.062 1.00 92.06 262 MET A O 1
ATOM 2105 N N . ALA A 1 263 ? -22.254 16.872 -5.929 1.00 92.94 263 ALA A N 1
ATOM 2106 C CA . ALA A 1 263 ? -23.534 17.482 -5.559 1.00 92.94 263 ALA A CA 1
ATOM 2107 C C . ALA A 1 263 ? -24.669 16.468 -5.296 1.00 92.94 263 ALA A C 1
ATOM 2109 O O . ALA A 1 263 ? -25.635 16.798 -4.612 1.00 92.94 263 ALA A O 1
ATOM 2110 N N . ASP A 1 264 ? -24.572 15.247 -5.830 1.00 89.62 264 ASP A N 1
ATOM 2111 C CA . ASP A 1 264 ? -25.524 14.152 -5.593 1.00 89.62 264 ASP A CA 1
ATOM 2112 C C . ASP A 1 264 ? -25.207 13.315 -4.334 1.00 89.62 264 ASP A C 1
ATOM 2114 O O . ASP A 1 264 ? -25.909 12.344 -4.030 1.00 89.62 264 ASP A O 1
ATOM 2118 N N . GLY A 1 265 ? -24.160 13.697 -3.595 1.00 89.50 265 GLY A N 1
ATOM 2119 C CA . GLY A 1 265 ? -23.675 13.028 -2.393 1.00 89.50 265 GLY A CA 1
ATOM 2120 C C . GLY A 1 265 ? -22.685 11.887 -2.647 1.00 89.50 265 GLY A C 1
ATOM 2121 O O . GLY A 1 265 ? -22.271 11.246 -1.683 1.00 89.50 265 GLY A O 1
ATOM 2122 N N . SER A 1 266 ? -22.316 11.609 -3.901 1.00 87.62 266 SER A N 1
ATOM 2123 C CA . SER A 1 266 ? -21.338 10.573 -4.260 1.00 87.62 266 SER A CA 1
ATOM 2124 C C . SER A 1 266 ? -19.888 11.071 -4.207 1.00 87.62 266 SER A C 1
ATOM 2126 O O . SER A 1 266 ? -19.632 12.271 -4.142 1.00 87.62 266 SER A O 1
ATOM 2128 N N . TRP A 1 267 ? -18.921 10.153 -4.291 1.00 88.88 267 TRP A N 1
ATOM 2129 C CA . TRP A 1 267 ? -17.512 10.472 -4.548 1.00 88.88 267 TRP A CA 1
ATOM 2130 C C . TRP A 1 267 ? -16.999 9.733 -5.785 1.00 88.88 267 TRP A C 1
ATOM 2132 O O . TRP A 1 267 ? -17.470 8.646 -6.120 1.00 88.88 267 TRP A O 1
ATOM 2142 N N . TYR A 1 268 ? -15.998 10.313 -6.448 1.00 84.31 268 TYR A N 1
ATOM 2143 C CA . TYR A 1 268 ? -15.311 9.672 -7.567 1.00 84.31 268 TYR A CA 1
ATOM 2144 C C . TYR A 1 268 ? -14.357 8.583 -7.061 1.00 84.31 268 TYR A C 1
ATOM 2146 O O . TYR A 1 268 ? -13.467 8.885 -6.267 1.00 84.31 268 TYR A O 1
ATOM 2154 N N . SER A 1 269 ? -14.505 7.351 -7.557 1.00 78.81 269 SER A N 1
ATOM 2155 C CA . SER A 1 269 ? -13.597 6.245 -7.233 1.00 78.81 269 SER A CA 1
ATOM 2156 C C . SER A 1 269 ? -12.537 6.036 -8.316 1.00 78.81 269 SER A C 1
ATOM 2158 O O . SER A 1 269 ? -12.823 6.099 -9.514 1.00 78.81 269 SER A O 1
ATOM 2160 N N . VAL A 1 270 ? -11.299 5.778 -7.888 1.00 78.69 270 VAL A N 1
ATOM 2161 C CA . VAL A 1 270 ? -10.140 5.548 -8.769 1.00 78.69 270 VAL A CA 1
ATOM 2162 C C . VAL A 1 270 ? -9.715 4.084 -8.852 1.00 78.69 270 VAL A C 1
ATOM 2164 O O . VAL A 1 270 ? -8.935 3.730 -9.739 1.00 78.69 270 VAL A O 1
ATOM 2167 N N . PHE A 1 271 ? -10.204 3.224 -7.955 1.00 72.25 271 PHE A N 1
ATOM 2168 C CA . PHE A 1 271 ? -9.851 1.808 -7.944 1.00 72.25 271 PHE A CA 1
ATOM 2169 C C . PHE A 1 271 ? -10.847 0.993 -8.791 1.00 72.25 271 PHE A C 1
ATOM 2171 O O . PHE A 1 271 ? -12.044 0.987 -8.509 1.00 72.25 271 PHE A O 1
ATOM 2178 N N . PRO A 1 272 ? -10.390 0.266 -9.832 1.00 51.38 272 PRO A N 1
ATOM 2179 C CA . PRO A 1 272 ? -11.271 -0.337 -10.839 1.00 51.38 272 PRO A CA 1
ATOM 2180 C C . PRO A 1 272 ? -12.064 -1.576 -10.376 1.00 51.38 272 PRO A C 1
ATOM 2182 O O . PRO A 1 272 ? -12.633 -2.271 -11.214 1.00 51.38 272 PRO A O 1
ATOM 2185 N N . LEU A 1 273 ? -12.143 -1.865 -9.073 1.00 48.75 273 LEU A N 1
ATOM 2186 C CA . LEU A 1 273 ? -12.918 -2.997 -8.549 1.00 48.75 273 LEU A CA 1
ATOM 2187 C C . LEU A 1 273 ? -14.353 -2.653 -8.128 1.00 48.75 273 LEU A C 1
ATOM 2189 O O . LEU A 1 273 ? -15.090 -3.557 -7.744 1.00 48.75 273 LEU A O 1
ATOM 2193 N N . THR A 1 274 ? -14.809 -1.405 -8.266 1.00 41.94 274 THR A N 1
ATOM 2194 C CA . THR A 1 274 ? -16.155 -1.032 -7.810 1.00 41.94 274 THR A CA 1
ATOM 2195 C C . THR A 1 274 ? -16.805 0.077 -8.646 1.00 41.94 274 THR A C 1
ATOM 2197 O O . THR A 1 274 ? -17.075 1.172 -8.166 1.00 41.94 274 THR A O 1
ATOM 2200 N N . LEU A 1 275 ? -17.246 -0.252 -9.867 1.00 30.84 275 LEU A N 1
ATOM 2201 C CA . LEU A 1 275 ? -18.257 0.543 -10.603 1.00 30.84 275 LEU A CA 1
ATOM 2202 C C . LEU A 1 275 ? -19.607 0.681 -9.850 1.00 30.84 275 LEU A C 1
ATOM 2204 O O . LEU A 1 275 ? -20.498 1.373 -10.327 1.00 30.84 275 LEU A O 1
ATOM 2208 N N . ASN A 1 276 ? -19.751 0.054 -8.674 1.00 36.78 276 ASN A N 1
ATOM 2209 C CA . ASN A 1 276 ? -20.944 0.102 -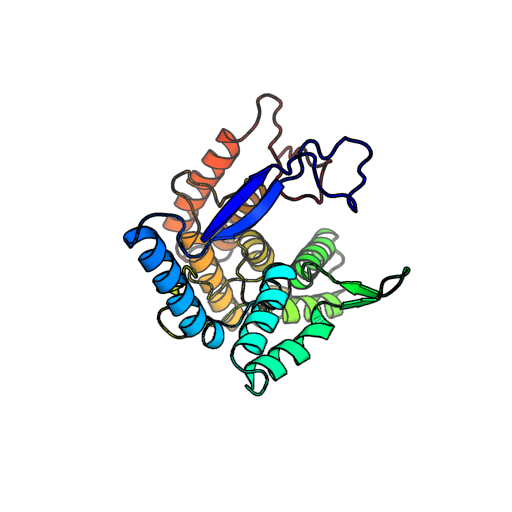7.825 1.00 36.78 276 ASN A CA 1
ATOM 2210 C C . ASN A 1 276 ? -20.740 0.770 -6.457 1.00 36.78 276 ASN A C 1
ATOM 2212 O O . ASN A 1 276 ? -21.700 0.850 -5.697 1.00 36.78 276 ASN A O 1
ATOM 2216 N N . TYR A 1 277 ? -19.550 1.282 -6.130 1.00 43.31 277 TYR A N 1
ATOM 2217 C CA . TYR A 1 277 ? -19.408 2.147 -4.958 1.00 43.31 277 TYR A CA 1
ATOM 2218 C C . TYR A 1 277 ? -19.476 3.602 -5.413 1.00 43.31 277 TYR A C 1
ATOM 2220 O O . TYR A 1 277 ? -18.486 4.324 -5.464 1.00 43.31 277 TYR A O 1
ATOM 2228 N N . VAL A 1 278 ? -20.701 4.052 -5.686 1.00 44.72 278 VAL A N 1
ATOM 2229 C CA . VAL A 1 278 ? -21.079 5.381 -5.210 1.00 44.72 278 VAL A CA 1
ATOM 2230 C C . VAL A 1 278 ? -20.930 5.290 -3.695 1.00 44.72 278 VAL A C 1
ATOM 2232 O O . VAL A 1 278 ? -21.806 4.750 -3.021 1.00 44.72 278 VAL A O 1
ATOM 2235 N N . LEU A 1 279 ? -19.770 5.692 -3.167 1.00 49.59 279 LEU A N 1
ATOM 2236 C CA . LEU A 1 279 ? -19.596 5.808 -1.726 1.00 49.59 279 LEU A CA 1
ATOM 2237 C C . LEU A 1 279 ? -20.694 6.773 -1.261 1.00 49.59 279 LEU A C 1
ATOM 2239 O O . LEU A 1 279 ? -20.774 7.903 -1.722 1.00 49.59 279 LEU A O 1
ATOM 2243 N N . LYS A 1 280 ? -21.622 6.291 -0.446 1.00 40.59 280 LYS A N 1
ATOM 2244 C CA . LYS A 1 280 ? -22.417 7.133 0.440 1.00 40.59 280 LYS A CA 1
ATOM 2245 C C . LYS A 1 280 ? -21.917 6.759 1.819 1.00 40.59 280 LYS A C 1
ATOM 2247 O O . LYS A 1 280 ? -22.268 5.688 2.310 1.00 40.59 280 LYS A O 1
ATOM 2252 N N . LEU A 1 281 ? -20.980 7.554 2.328 1.00 44.59 281 LEU A N 1
ATOM 2253 C CA . LEU A 1 281 ? -20.607 7.519 3.738 1.00 44.59 281 LEU A CA 1
ATOM 2254 C C . LEU A 1 281 ? -21.806 7.967 4.581 1.00 44.59 281 LEU A C 1
ATOM 2256 O O . LEU A 1 281 ? -22.549 8.859 4.105 1.00 44.59 281 LEU A O 1
#

Radius of gyration: 23.17 Å; chains: 1; bounding box: 52×43×73 Å

Organism: Salix purpurea (NCBI:txid77065)

InterPro domains:
  IPR008930 Terpenoid cyclases/protein prenyltransferase alpha-alpha toroid [SSF48239] (25-270)
  IPR018333 Squalene cyclase [PTHR11764] (66-218)
  IPR032696 Squalene cyclase, C-terminal [PF13243] (108-219)

Foldseek 3Di:
DWDKDQDDQDDPPDDDPVSSVPDIDIDDDLPPDDPVVNVVVVVVVVVCVVCVVQDQQQLQPFPVVLVVSLVVVCVVPVPDVVNVVSVVSQVVQWDQDPVGIDGHNDAQALVVLLVVLVVCVVVVVCVVCLVVNLVSLVQLVQQQQQDDGPDPCVVVVDDDRHLFGDRHGNSSVDGDQLSLLSSLLRDPPSNPPNPVVVVSSLRSVVVNLVQQDPQLANPFLNSLVSNLVSLVSCCVVVVPRCNVSSVVSSVSSVVSNVVQADPVQFHDDDDPPPPPPSPND

pLDDT: mean 83.23, std 14.09, range [30.84, 98.5]

Secondary structure (DSSP, 8-state):
-EEEEEPPS--TT---TTTTTT-EEEEE-TT-S-HHHHHHHHHHHHHHHHHTTTS---TTSTHHHHHHHHHHHHHH-TTSHHHHHHHHHHHHHEEEETTEEEE-S---HHHHHHHHHHHHHHTT-HHHHHHHHHHHHHHHHHHS--SPPSS-TGGGTPPP-TT---SS-GGG----HHHHHHHHTS-GGGTS-HHHHHHHHHHHHHHHHTT--TTSS-SSHHHHHHHHHHHHHHHHHSTTSSHHHHHHHHHHHHHHHHHH--TTS-----STT-TT-----